Protein AF-A0A498R0A1-F1 (afdb_monomer_lite)

Secondary structure (DSSP, 8-state):
--PPPP--TTPBPP------SSS-----SS-S--SEEEEEEE-S---HHHHHHHHHHHHTHHHHHHTTEEEEEEEES-HHHHHHHHHTTS--SPEEEEHHHHHHHS-BTTBEEEEEE-TTSBEEEEEEESSHHHHHSTHHHHHHHHHHHTSPPPPPP-TTSEEEE-TT-SEEEEEEE-TT-HHHHHHHHHHHHHHHHHGGGEEEEEEE---TTT-TTHHHHHHHHHHHHTTT-HHHHHHHHHHTTT--SHHHHHHHHHHTT--HHHHHHHHHHTTTHHHHHHHHHHHHHTT--SS-EEEETTEE--S-SSHHHHHHHHHHHHTTT-

InterPro domains:
  IPR000866 Alkyl hydroperoxide reductase subunit C/ Thiol specific antioxidant [PF00578] (12-125)
  IPR012336 Thioredoxin-like fold [PF13462] (161-319)
  IPR013766 Thioredoxin domain [PS51352] (133-323)
  IPR036249 Thioredoxin-like superfamily [SSF52833] (7-178)
  IPR036249 Thioredoxin-like superfamily [SSF52833] (157-319)

Structure (mmCIF, N/CA/C/O backbone):
data_AF-A0A498R0A1-F1
#
_entry.id   AF-A0A498R0A1-F1
#
loop_
_atom_site.group_PDB
_atom_site.id
_atom_site.type_symbol
_atom_site.label_atom_id
_atom_site.label_alt_id
_atom_site.label_comp_id
_atom_site.label_asym_id
_atom_site.label_entity_id
_atom_site.label_seq_id
_atom_site.pdbx_PDB_ins_code
_atom_site.Cartn_x
_atom_site.Cartn_y
_atom_site.Cartn_z
_atom_site.occupancy
_atom_site.B_iso_or_equiv
_atom_site.auth_seq_id
_atom_site.auth_comp_id
_atom_site.auth_asym_id
_atom_site.auth_atom_id
_atom_site.pdbx_PDB_model_num
ATOM 1 N N . MET A 1 1 ? 0.917 18.605 -27.240 1.00 34.75 1 MET A N 1
ATOM 2 C CA . MET A 1 1 ? 2.117 17.935 -26.696 1.00 34.75 1 MET A CA 1
ATOM 3 C C . MET A 1 1 ? 1.705 16.538 -26.276 1.00 34.75 1 MET A C 1
ATOM 5 O O . MET A 1 1 ? 1.014 16.391 -25.278 1.00 34.75 1 MET A O 1
ATOM 9 N N . THR A 1 2 ? 2.021 15.535 -27.086 1.00 33.38 2 THR A N 1
ATOM 10 C CA . THR A 1 2 ? 1.789 14.121 -26.773 1.00 33.38 2 THR A CA 1
ATOM 11 C C . THR A 1 2 ? 2.749 13.722 -25.655 1.00 33.38 2 THR A C 1
ATOM 13 O O . THR A 1 2 ? 3.954 13.624 -25.872 1.00 33.38 2 THR A O 1
ATOM 16 N N . ARG A 1 3 ? 2.240 13.581 -24.425 1.00 39.50 3 ARG A N 1
ATOM 17 C CA . ARG A 1 3 ? 3.027 13.017 -23.320 1.00 39.50 3 ARG A CA 1
ATOM 18 C C . ARG A 1 3 ? 3.372 11.577 -23.708 1.00 39.50 3 ARG A C 1
ATOM 20 O O . ARG A 1 3 ? 2.467 10.797 -23.989 1.00 39.50 3 ARG A O 1
ATOM 27 N N . LYS A 1 4 ? 4.663 11.247 -23.791 1.00 48.22 4 LYS A N 1
ATOM 28 C CA . LYS A 1 4 ? 5.103 9.851 -23.928 1.00 48.22 4 LYS A CA 1
ATOM 29 C C . LYS A 1 4 ? 4.601 9.069 -22.702 1.00 48.22 4 LYS A C 1
ATOM 31 O O . LYS A 1 4 ? 4.595 9.651 -21.614 1.00 48.22 4 LYS A O 1
ATOM 36 N N . PRO A 1 5 ? 4.161 7.809 -22.849 1.00 49.78 5 PRO A N 1
ATOM 37 C CA . PRO A 1 5 ? 3.760 7.009 -21.700 1.00 49.78 5 PRO A CA 1
ATOM 38 C C . PRO A 1 5 ? 4.968 6.825 -20.777 1.00 49.78 5 PRO A C 1
ATOM 40 O O . PRO A 1 5 ? 6.010 6.335 -21.206 1.00 49.78 5 PRO A O 1
ATOM 43 N N . VAL A 1 6 ? 4.834 7.249 -19.521 1.00 57.94 6 VAL A N 1
ATOM 44 C CA . VAL A 1 6 ? 5.832 6.958 -18.490 1.00 57.94 6 VAL A CA 1
ATOM 45 C C . VAL A 1 6 ? 5.601 5.514 -18.059 1.00 57.94 6 VAL A C 1
ATOM 47 O O . VAL A 1 6 ? 4.501 5.145 -17.647 1.00 57.94 6 VAL A O 1
ATOM 50 N N . LEU A 1 7 ? 6.623 4.675 -18.209 1.00 67.31 7 LEU A N 1
ATOM 51 C CA . LEU A 1 7 ? 6.593 3.300 -17.729 1.00 67.31 7 LEU A CA 1
ATOM 52 C C . LEU A 1 7 ? 6.761 3.305 -16.203 1.00 67.31 7 LEU A C 1
ATOM 54 O O . LEU A 1 7 ? 7.877 3.266 -15.694 1.00 67.31 7 LEU A O 1
ATOM 58 N N . GLU A 1 8 ? 5.651 3.391 -15.475 1.00 69.88 8 GLU A N 1
ATOM 59 C CA . GLU A 1 8 ? 5.612 3.378 -14.007 1.00 69.88 8 GLU A CA 1
ATOM 60 C C . GLU A 1 8 ? 5.044 2.061 -13.460 1.00 69.88 8 GLU A C 1
ATOM 62 O O . GLU A 1 8 ? 4.329 1.351 -14.175 1.00 69.88 8 GLU A O 1
ATOM 67 N N . PRO A 1 9 ? 5.287 1.729 -12.175 1.00 73.88 9 PRO A N 1
ATOM 68 C CA . PRO A 1 9 ? 4.620 0.606 -11.534 1.00 73.88 9 PRO A CA 1
ATOM 69 C C . PRO A 1 9 ? 3.090 0.671 -11.683 1.00 73.88 9 PRO A C 1
ATOM 71 O O . PRO A 1 9 ? 2.453 1.671 -11.335 1.00 73.88 9 PRO A O 1
ATOM 74 N N . GLY A 1 10 ? 2.501 -0.410 -12.192 1.00 70.56 10 GLY A N 1
ATOM 75 C CA . GLY A 1 10 ? 1.075 -0.542 -12.483 1.00 70.56 10 GLY A CA 1
ATOM 76 C C . GLY A 1 10 ? 0.658 -0.283 -13.918 1.00 70.56 10 GLY A C 1
ATOM 77 O O . GLY A 1 10 ? -0.473 -0.589 -14.282 1.00 70.56 10 GLY A O 1
ATOM 78 N N . VAL A 1 11 ? 1.553 0.254 -14.740 1.00 73.50 11 VAL A N 1
ATOM 79 C CA . VAL A 1 11 ? 1.306 0.411 -16.170 1.00 73.50 11 VAL A CA 1
ATOM 80 C C . VAL A 1 11 ? 1.583 -0.928 -16.852 1.00 73.50 11 VAL A C 1
ATOM 82 O O . VAL A 1 11 ? 2.615 -1.559 -16.600 1.00 73.50 11 VAL A O 1
ATOM 85 N N . LYS A 1 12 ? 0.667 -1.383 -17.718 1.00 72.44 12 LYS A N 1
ATOM 86 C CA . LYS A 1 12 ? 0.958 -2.507 -18.616 1.00 72.44 12 LYS A CA 1
ATOM 87 C C . LYS A 1 12 ? 2.052 -2.077 -19.576 1.00 72.44 12 LYS A C 1
ATOM 89 O O . LYS A 1 12 ? 1.915 -1.056 -20.251 1.00 72.44 12 LYS A O 1
ATOM 94 N N . VAL A 1 13 ? 3.119 -2.861 -19.667 1.00 66.44 13 VAL A N 1
ATOM 95 C CA . VAL A 1 13 ? 4.102 -2.668 -20.723 1.00 66.44 13 VAL A CA 1
ATOM 96 C C . VAL A 1 13 ? 3.347 -2.768 -22.052 1.00 66.44 13 VAL A C 1
ATOM 98 O O . VAL A 1 13 ? 2.612 -3.741 -22.256 1.00 66.44 13 VAL A O 1
ATOM 101 N N . PRO A 1 14 ? 3.472 -1.774 -22.951 1.00 60.47 14 PRO A N 1
ATOM 102 C CA . PRO A 1 14 ? 2.831 -1.844 -24.256 1.00 60.47 14 PRO A CA 1
ATOM 103 C C . PRO A 1 14 ? 3.234 -3.137 -24.960 1.00 60.47 14 PRO A C 1
ATOM 105 O O . PRO A 1 14 ? 4.317 -3.660 -24.709 1.00 60.47 14 PRO A O 1
ATOM 108 N N . LYS A 1 15 ? 2.398 -3.657 -25.865 1.00 55.47 15 LYS A N 1
ATOM 109 C CA . LYS A 1 15 ? 2.773 -4.827 -26.667 1.00 55.47 15 LYS A CA 1
ATOM 110 C C . LYS A 1 15 ? 4.022 -4.486 -27.486 1.00 55.47 15 LYS A C 1
ATOM 112 O O . LYS A 1 15 ? 3.925 -3.832 -28.522 1.00 55.47 15 LYS A O 1
ATOM 117 N N . ILE A 1 16 ? 5.191 -4.904 -27.008 1.00 51.53 16 ILE A N 1
ATOM 118 C CA . ILE A 1 16 ? 6.449 -4.745 -27.730 1.00 51.53 16 ILE A CA 1
ATOM 119 C C . ILE A 1 16 ? 6.555 -5.953 -28.658 1.00 51.53 16 ILE A C 1
ATOM 121 O O . ILE A 1 16 ? 6.666 -7.085 -28.194 1.00 51.53 16 ILE A O 1
ATOM 125 N N . ILE A 1 17 ? 6.454 -5.723 -29.968 1.00 48.09 17 ILE A N 1
ATOM 126 C CA . ILE A 1 17 ? 6.770 -6.743 -30.973 1.00 48.09 17 ILE A CA 1
ATOM 127 C C . ILE A 1 17 ? 8.268 -6.646 -31.223 1.00 48.09 17 ILE A C 1
ATOM 129 O O . ILE A 1 17 ? 8.765 -5.611 -31.671 1.00 48.09 17 ILE A O 1
ATOM 133 N N . LEU A 1 18 ? 8.989 -7.705 -30.871 1.00 46.91 18 LEU A N 1
ATOM 134 C CA . LEU A 1 18 ? 10.443 -7.682 -30.887 1.00 46.91 18 LEU A CA 1
ATOM 135 C C . LEU A 1 18 ? 10.959 -8.114 -32.247 1.00 46.91 18 LEU A C 1
ATOM 137 O O . LEU A 1 18 ? 10.583 -9.168 -32.752 1.00 46.91 18 LEU A O 1
ATOM 141 N N . THR A 1 19 ? 11.858 -7.322 -32.822 1.00 43.12 19 THR A N 1
ATOM 142 C CA . THR A 1 19 ? 12.607 -7.723 -34.016 1.00 43.12 19 THR A CA 1
ATOM 143 C C . THR A 1 19 ? 14.075 -7.812 -33.627 1.00 43.12 19 THR A C 1
ATOM 145 O O . THR A 1 19 ? 14.749 -6.793 -33.491 1.00 43.12 19 THR A O 1
ATOM 148 N N . ALA A 1 20 ? 14.567 -9.025 -33.388 1.00 47.03 20 ALA A N 1
ATOM 149 C CA . ALA A 1 20 ? 15.967 -9.230 -33.035 1.00 47.03 20 ALA A CA 1
ATOM 150 C C . ALA A 1 20 ? 16.897 -8.958 -34.230 1.00 47.03 20 ALA A C 1
ATOM 152 O O . ALA A 1 20 ? 16.583 -9.302 -35.367 1.00 47.03 20 ALA A O 1
ATOM 153 N N . VAL A 1 21 ? 18.070 -8.370 -33.956 1.00 48.56 21 VAL A N 1
ATOM 154 C CA . VAL A 1 21 ? 19.081 -8.013 -34.979 1.00 48.56 21 VAL A CA 1
ATOM 155 C C . VAL A 1 21 ? 19.653 -9.250 -35.675 1.00 48.56 21 VAL A C 1
ATOM 157 O O . VAL A 1 21 ? 19.976 -9.184 -36.856 1.00 48.56 21 VAL A O 1
ATOM 160 N N . ASN A 1 22 ? 19.747 -10.379 -34.960 1.00 44.78 22 ASN A N 1
ATOM 161 C CA . ASN A 1 22 ? 20.499 -11.554 -35.415 1.00 44.78 22 ASN A CA 1
ATOM 162 C C . ASN A 1 22 ? 19.655 -12.822 -35.628 1.00 44.78 22 ASN A C 1
ATOM 164 O O . ASN A 1 22 ? 20.193 -13.784 -36.156 1.00 44.78 22 ASN A O 1
ATOM 168 N N . ASN A 1 23 ? 18.379 -12.843 -35.221 1.00 47.41 23 ASN A N 1
ATOM 169 C CA . ASN A 1 23 ? 17.413 -13.919 -35.493 1.00 47.41 23 ASN A CA 1
ATOM 170 C C . ASN A 1 23 ? 16.020 -13.452 -35.062 1.00 47.41 23 ASN A C 1
ATOM 172 O O . ASN A 1 23 ? 15.803 -13.208 -33.881 1.00 47.41 23 ASN A O 1
ATOM 176 N N . ALA A 1 24 ? 15.081 -13.315 -35.997 1.00 41.12 24 ALA A N 1
ATOM 177 C CA . ALA A 1 24 ? 13.727 -12.872 -35.684 1.00 41.12 24 ALA A CA 1
ATOM 178 C C . ALA A 1 24 ? 13.025 -13.881 -34.756 1.00 41.12 24 ALA A C 1
ATOM 180 O O . ALA A 1 24 ? 12.707 -14.996 -35.163 1.00 41.12 24 ALA A O 1
ATOM 181 N N . GLN A 1 25 ? 12.779 -13.481 -33.511 1.00 48.06 25 GLN A N 1
ATOM 182 C CA . GLN A 1 25 ? 11.884 -14.171 -32.589 1.00 48.06 25 GLN A CA 1
ATOM 183 C C . GLN A 1 25 ? 11.011 -13.128 -31.901 1.00 48.06 25 GLN A C 1
ATOM 185 O O . GLN A 1 25 ? 11.518 -12.165 -31.325 1.00 48.06 25 GLN A O 1
ATOM 190 N N . GLU A 1 26 ? 9.698 -13.329 -31.964 1.00 52.94 26 GLU A N 1
ATOM 191 C CA . GLU A 1 26 ? 8.761 -12.573 -31.143 1.00 52.94 26 GLU A CA 1
ATOM 192 C C . GLU A 1 26 ? 8.915 -13.029 -29.687 1.00 52.94 26 GLU A C 1
ATOM 194 O O . GLU A 1 26 ? 8.784 -14.217 -29.393 1.00 52.94 26 GLU A O 1
ATOM 199 N N . VAL A 1 27 ? 9.175 -12.099 -28.764 1.00 55.22 27 VAL A N 1
ATOM 200 C CA . VAL A 1 27 ? 9.109 -12.382 -27.322 1.00 55.22 27 VAL A CA 1
ATOM 201 C C . VAL A 1 27 ? 8.025 -11.506 -26.719 1.00 55.22 27 VAL A C 1
ATOM 203 O O . VAL A 1 27 ? 8.079 -10.279 -26.784 1.00 55.22 27 VAL A O 1
ATOM 206 N N . ALA A 1 28 ? 7.012 -12.139 -26.138 1.00 59.41 28 ALA A N 1
ATOM 207 C CA . ALA A 1 28 ? 5.976 -11.426 -25.412 1.00 59.41 28 ALA A CA 1
ATOM 208 C C . ALA A 1 28 ? 6.517 -10.945 -24.056 1.00 59.41 28 ALA A C 1
ATOM 210 O O . ALA A 1 28 ? 7.161 -11.701 -23.325 1.00 59.41 28 ALA A O 1
ATOM 211 N N . VAL A 1 29 ? 6.222 -9.689 -23.707 1.00 63.34 29 VAL A N 1
ATOM 212 C CA . VAL A 1 29 ? 6.594 -9.084 -22.415 1.00 63.34 29 VAL A CA 1
ATOM 213 C C . VAL A 1 29 ? 5.794 -9.674 -21.239 1.00 63.34 29 VAL A C 1
ATOM 215 O O . VAL A 1 29 ? 6.304 -9.732 -20.123 1.00 63.34 29 VAL A O 1
ATOM 218 N N . GLY A 1 30 ? 4.592 -10.199 -21.501 1.00 60.53 30 GLY A N 1
ATOM 219 C CA . GLY A 1 30 ? 3.828 -11.088 -20.605 1.00 60.53 30 GLY A CA 1
ATOM 220 C C . GLY A 1 30 ? 3.958 -12.563 -21.015 1.00 60.53 30 GLY A C 1
ATOM 221 O O . GLY A 1 30 ? 4.472 -12.851 -22.099 1.00 60.53 30 GLY A O 1
ATOM 222 N N . GLY A 1 31 ? 3.557 -13.498 -20.155 1.00 63.88 31 GLY A N 1
ATOM 223 C CA . GLY A 1 31 ? 3.686 -14.938 -20.414 1.00 63.88 31 GLY A CA 1
ATOM 224 C C . GLY A 1 31 ? 3.197 -15.800 -19.251 1.00 63.88 31 GLY A C 1
ATOM 225 O O . GLY A 1 31 ? 3.067 -15.306 -18.144 1.00 63.88 31 GLY A O 1
ATOM 226 N N . GLU A 1 32 ? 2.962 -17.093 -19.485 1.00 58.50 32 GLU A N 1
ATOM 227 C CA . GLU A 1 32 ? 2.401 -18.035 -18.487 1.00 58.50 32 GLU A CA 1
ATOM 228 C C . GLU A 1 32 ? 3.386 -18.450 -17.373 1.00 58.50 32 GLU A C 1
ATOM 230 O O . GLU A 1 32 ? 3.070 -19.282 -16.525 1.00 58.50 32 GLU A O 1
ATOM 235 N N . SER A 1 33 ? 4.609 -17.918 -17.391 1.00 65.44 33 SER A N 1
ATOM 236 C CA . SER A 1 33 ? 5.669 -18.292 -16.456 1.00 65.44 33 SER A CA 1
ATOM 237 C C . SER A 1 33 ? 5.567 -17.514 -15.143 1.00 65.44 33 SER A C 1
ATOM 239 O O . SER A 1 33 ? 5.490 -16.289 -15.155 1.00 65.44 33 SER A O 1
ATOM 241 N N . GLU A 1 34 ? 5.704 -18.208 -14.008 1.00 69.75 34 GLU A N 1
ATOM 242 C CA . GLU A 1 34 ? 5.861 -17.585 -12.680 1.00 69.75 34 GLU A CA 1
ATOM 243 C C . GLU A 1 34 ? 7.252 -16.946 -12.458 1.00 69.75 34 GLU A C 1
ATOM 245 O O . GLU A 1 34 ? 7.574 -16.498 -11.352 1.00 69.75 34 GLU A O 1
ATOM 250 N N . ASN A 1 35 ? 8.124 -16.940 -13.471 1.00 80.81 35 ASN A N 1
ATOM 251 C CA . ASN A 1 35 ? 9.445 -16.329 -13.362 1.00 80.81 35 ASN A CA 1
ATOM 252 C C . ASN A 1 35 ? 9.349 -14.808 -13.193 1.00 80.81 35 ASN A C 1
ATOM 254 O O . ASN A 1 35 ? 8.474 -14.141 -13.739 1.00 80.81 35 ASN A O 1
ATOM 258 N N . ILE A 1 36 ? 10.326 -14.239 -12.486 1.00 80.69 36 ILE A N 1
ATOM 259 C CA . ILE A 1 36 ? 10.498 -12.790 -12.416 1.00 80.69 36 ILE A CA 1
ATOM 260 C C . ILE A 1 36 ? 11.074 -12.332 -13.752 1.00 80.69 36 ILE A C 1
ATOM 262 O O . ILE A 1 36 ? 12.221 -12.654 -14.074 1.00 80.69 36 ILE A O 1
ATOM 266 N N . ARG A 1 37 ? 10.288 -11.580 -14.523 1.00 82.31 37 ARG A N 1
ATOM 267 C CA . ARG A 1 37 ? 10.677 -11.135 -15.861 1.00 82.31 37 ARG A CA 1
ATOM 268 C C . ARG A 1 37 ? 11.307 -9.753 -15.784 1.00 82.31 37 ARG A C 1
ATOM 270 O O . ARG A 1 37 ? 10.782 -8.854 -15.129 1.00 82.31 37 ARG A O 1
ATOM 277 N N . VAL A 1 38 ? 12.463 -9.584 -16.415 1.00 80.50 38 VAL A N 1
ATOM 278 C CA . VAL A 1 38 ? 13.261 -8.360 -16.307 1.00 80.50 38 VAL A CA 1
ATOM 279 C C . VAL A 1 38 ? 13.598 -7.807 -17.684 1.00 80.50 38 VAL A C 1
ATOM 281 O O . VAL A 1 38 ? 14.266 -8.467 -18.481 1.00 80.50 38 VAL A O 1
ATOM 284 N N . LEU A 1 39 ? 13.146 -6.580 -17.946 1.00 78.62 39 LEU A N 1
ATOM 285 C CA . LEU A 1 39 ? 13.488 -5.805 -19.135 1.00 78.62 39 LEU A CA 1
ATOM 286 C C . LEU A 1 39 ? 14.567 -4.788 -18.764 1.00 78.62 39 LEU A C 1
ATOM 288 O O . LEU A 1 39 ? 14.353 -3.935 -17.903 1.00 78.62 39 LEU A O 1
ATOM 292 N N . VAL A 1 40 ? 15.722 -4.865 -19.414 1.00 77.06 40 VAL A N 1
ATOM 293 C CA . VAL A 1 40 ? 16.822 -3.923 -19.187 1.00 77.06 40 VAL A CA 1
ATOM 294 C C . VAL A 1 40 ? 16.811 -2.885 -20.310 1.00 77.06 40 VAL A C 1
ATOM 296 O O . VAL A 1 40 ? 16.826 -3.222 -21.490 1.00 77.06 40 VAL A O 1
ATOM 299 N N . CYS A 1 41 ? 16.763 -1.605 -19.961 1.00 74.19 41 CYS A N 1
ATOM 300 C CA . CYS A 1 41 ? 16.673 -0.502 -20.912 1.00 74.19 41 CYS A CA 1
ATOM 301 C C . CYS A 1 41 ? 17.873 0.427 -20.743 1.00 74.19 41 CYS A C 1
ATOM 303 O O . CYS A 1 41 ? 18.098 0.977 -19.660 1.00 74.19 41 CYS A O 1
ATOM 305 N N . VAL A 1 42 ? 18.636 0.615 -21.819 1.00 71.12 42 VAL A N 1
ATOM 306 C CA . VAL A 1 42 ? 19.897 1.361 -21.799 1.00 71.12 42 VAL A CA 1
ATOM 307 C C . VAL A 1 42 ? 19.854 2.549 -22.767 1.00 71.12 42 VAL A C 1
ATOM 309 O O . VAL A 1 42 ? 19.352 2.463 -23.888 1.00 71.12 42 VAL A O 1
ATOM 312 N N . GLN A 1 43 ? 20.358 3.690 -22.299 1.00 66.88 43 GLN A N 1
ATOM 313 C CA . GLN A 1 43 ? 20.421 4.966 -23.025 1.00 66.88 43 GLN A CA 1
ATOM 314 C C . GLN A 1 43 ? 21.427 4.936 -24.206 1.00 66.88 43 GLN A C 1
ATOM 316 O O . GLN A 1 43 ? 22.255 4.028 -24.279 1.00 66.88 43 GLN A O 1
ATOM 321 N N . PRO A 1 44 ? 21.371 5.904 -25.150 1.00 58.03 44 PRO A N 1
ATOM 322 C CA . PRO A 1 44 ? 21.982 5.782 -26.479 1.00 58.03 44 PRO A CA 1
ATOM 323 C C . PRO A 1 44 ? 23.510 5.887 -26.543 1.00 58.03 44 PRO A C 1
ATOM 325 O O . PRO A 1 44 ? 24.047 5.669 -27.612 1.00 58.03 44 PRO A O 1
ATOM 328 N N . ASN A 1 45 ? 24.224 6.211 -25.463 1.00 65.69 45 ASN A N 1
ATOM 329 C CA . ASN A 1 45 ? 25.684 6.376 -25.519 1.00 65.69 45 ASN A CA 1
ATOM 330 C C . ASN A 1 45 ? 26.390 5.066 -25.147 1.00 65.69 45 ASN A C 1
ATOM 332 O O . ASN A 1 45 ? 26.933 4.941 -24.044 1.00 65.69 45 ASN A O 1
ATOM 336 N N . LEU A 1 46 ? 26.338 4.071 -26.035 1.00 71.12 46 LEU A N 1
ATOM 337 C CA . LEU A 1 46 ? 26.945 2.766 -25.784 1.00 71.12 46 LEU A CA 1
ATOM 338 C C . LEU A 1 46 ? 28.442 2.809 -26.101 1.00 71.12 46 LEU A C 1
ATOM 340 O O . LEU A 1 46 ? 28.856 2.891 -27.253 1.00 71.12 46 LEU A O 1
ATOM 344 N N . THR A 1 47 ? 29.270 2.732 -25.062 1.00 76.19 47 THR A N 1
ATOM 345 C CA . THR A 1 47 ? 30.726 2.594 -25.199 1.00 76.19 47 THR A CA 1
ATOM 346 C C . THR A 1 47 ? 31.136 1.121 -25.217 1.00 76.19 47 THR A C 1
ATOM 348 O O . THR A 1 47 ? 30.371 0.246 -24.807 1.00 76.19 47 THR A O 1
ATOM 351 N N . ASP A 1 48 ? 32.374 0.837 -25.630 1.00 77.44 48 ASP A N 1
ATOM 352 C CA . ASP A 1 48 ? 32.951 -0.511 -25.539 1.00 77.44 48 ASP A CA 1
ATOM 353 C C . ASP A 1 48 ? 32.929 -1.066 -24.104 1.00 77.44 48 ASP A C 1
ATOM 355 O O . ASP A 1 48 ? 32.608 -2.233 -23.909 1.00 77.44 48 ASP A O 1
ATOM 359 N N . GLU A 1 49 ? 33.179 -0.219 -23.100 1.00 80.06 49 GLU A N 1
ATOM 360 C CA . GLU A 1 49 ? 33.076 -0.588 -21.680 1.00 80.06 49 GLU A CA 1
ATOM 361 C C . GLU A 1 49 ? 31.649 -1.019 -21.308 1.00 80.06 49 GLU A C 1
ATOM 363 O O . GLU A 1 49 ? 31.448 -1.993 -20.585 1.00 80.06 49 GLU A O 1
ATOM 368 N N . VAL A 1 50 ? 30.634 -0.316 -21.824 1.00 78.69 50 VAL A N 1
ATOM 369 C CA . VAL A 1 50 ? 29.232 -0.686 -21.598 1.00 78.69 50 VAL A CA 1
ATOM 370 C C . VAL A 1 50 ? 28.890 -2.001 -22.309 1.00 78.69 50 VAL A C 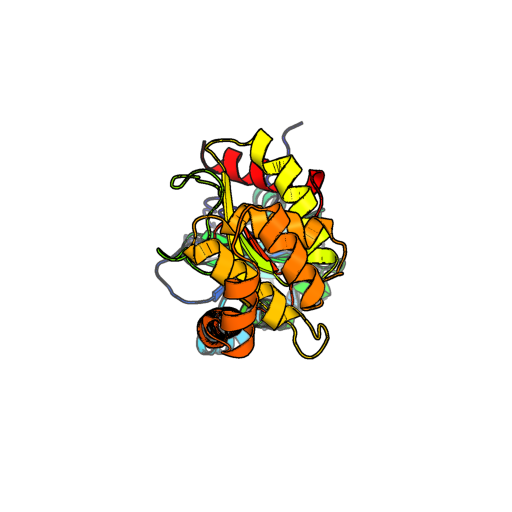1
ATOM 372 O O . VAL A 1 50 ? 28.147 -2.821 -21.767 1.00 78.69 50 VAL A O 1
ATOM 375 N N . ALA A 1 51 ? 29.461 -2.228 -23.495 1.00 76.81 51 ALA A N 1
ATOM 376 C CA . ALA A 1 51 ? 29.272 -3.450 -24.271 1.00 76.81 51 ALA A CA 1
ATOM 377 C C . ALA A 1 51 ? 29.839 -4.701 -23.575 1.00 76.81 51 ALA A C 1
ATOM 379 O O . ALA A 1 51 ? 29.271 -5.786 -23.708 1.00 76.81 51 ALA A O 1
ATOM 380 N N . ASP A 1 52 ? 30.899 -4.570 -22.779 1.00 81.50 52 ASP A N 1
ATOM 381 C CA . ASP A 1 52 ? 31.447 -5.701 -22.021 1.00 81.50 52 ASP A CA 1
ATOM 382 C C . ASP A 1 52 ? 30.446 -6.229 -20.975 1.00 81.50 52 ASP A C 1
ATOM 384 O O . ASP A 1 52 ? 30.318 -7.445 -20.788 1.00 81.50 52 ASP A O 1
ATOM 388 N N . TYR A 1 53 ? 29.641 -5.354 -20.361 1.00 81.25 53 TYR A N 1
ATOM 389 C CA . TYR A 1 53 ? 28.580 -5.792 -19.446 1.00 81.25 53 TYR A CA 1
ATOM 390 C C . TYR A 1 53 ? 27.484 -6.606 -20.145 1.00 81.25 53 TYR A C 1
ATOM 392 O O . TYR A 1 53 ? 26.905 -7.520 -19.557 1.00 81.25 53 TYR A O 1
ATOM 400 N N . PHE A 1 54 ? 27.208 -6.309 -21.414 1.00 77.75 54 PHE A N 1
ATOM 401 C CA . PHE A 1 54 ? 26.253 -7.057 -22.227 1.00 77.75 54 PHE A CA 1
ATOM 402 C C . PHE A 1 54 ? 26.720 -8.482 -22.530 1.00 77.75 54 PHE A C 1
ATOM 404 O O . PHE A 1 54 ? 25.909 -9.411 -22.539 1.00 77.75 54 PHE A O 1
ATOM 411 N N . THR A 1 55 ? 28.026 -8.684 -22.695 1.00 78.44 55 THR A N 1
ATOM 412 C CA . THR A 1 55 ? 28.594 -10.035 -22.738 1.00 78.44 55 THR A CA 1
ATOM 413 C C . THR A 1 55 ? 28.417 -10.758 -21.395 1.00 78.44 55 THR A C 1
ATOM 415 O O . THR A 1 55 ? 28.037 -11.930 -21.385 1.00 78.44 55 THR A O 1
ATOM 418 N N . ASP A 1 56 ? 28.620 -10.075 -20.263 1.00 80.44 56 ASP A N 1
ATOM 419 C CA . ASP A 1 56 ? 28.432 -10.674 -18.931 1.00 80.44 56 ASP A CA 1
ATOM 420 C C . ASP A 1 56 ? 26.962 -11.059 -18.657 1.00 80.44 56 ASP A C 1
ATOM 422 O O . ASP A 1 56 ? 26.701 -12.133 -18.117 1.00 80.44 56 ASP A O 1
ATOM 426 N N . TYR A 1 57 ? 25.982 -10.271 -19.120 1.00 78.62 57 TYR A N 1
ATOM 427 C CA . TYR A 1 57 ? 24.562 -10.657 -19.070 1.00 78.62 57 TYR A CA 1
ATOM 428 C C . TYR A 1 57 ? 24.297 -12.011 -19.736 1.00 78.62 57 TYR A C 1
ATOM 430 O O . TYR A 1 57 ? 23.643 -12.868 -19.141 1.00 78.62 57 TYR A O 1
ATOM 438 N N . GLN A 1 58 ? 24.830 -12.223 -20.945 1.00 77.50 58 GLN A N 1
ATOM 439 C CA . GLN A 1 58 ? 24.655 -13.481 -21.674 1.00 77.50 58 GLN A CA 1
ATOM 440 C C . GLN A 1 58 ? 25.267 -14.662 -20.910 1.00 77.50 58 GLN A C 1
ATOM 442 O O . GLN A 1 58 ? 24.653 -15.723 -20.814 1.00 77.50 58 GLN A O 1
ATOM 447 N N . ASN A 1 59 ? 26.458 -14.470 -20.339 1.00 83.50 59 ASN A N 1
ATOM 448 C CA . ASN A 1 59 ? 27.169 -15.513 -19.598 1.00 83.50 59 ASN A CA 1
ATOM 449 C C . ASN A 1 59 ? 26.454 -15.919 -18.296 1.00 83.50 59 ASN A C 1
ATOM 451 O O . ASN A 1 59 ? 26.730 -16.986 -17.756 1.00 83.50 59 ASN A O 1
ATOM 455 N N . ARG A 1 60 ? 25.535 -15.088 -17.791 1.00 86.12 60 ARG A N 1
ATOM 456 C CA . ARG A 1 60 ? 24.786 -15.321 -16.545 1.00 86.12 60 ARG A CA 1
ATOM 457 C C . ARG A 1 60 ? 23.375 -15.860 -16.751 1.00 86.12 60 ARG A C 1
ATOM 459 O O . ARG A 1 60 ? 22.683 -16.089 -15.764 1.00 86.12 60 ARG A O 1
ATOM 466 N N . MET A 1 61 ? 22.935 -16.088 -17.990 1.00 82.12 61 MET A N 1
ATOM 467 C CA . MET A 1 61 ? 21.560 -16.527 -18.268 1.00 82.12 61 MET A CA 1
ATOM 468 C C . MET A 1 61 ? 21.187 -17.831 -17.549 1.00 82.12 61 MET A C 1
ATOM 470 O O . MET A 1 61 ? 20.067 -17.948 -17.057 1.00 82.12 61 MET A O 1
ATOM 474 N N . GLU A 1 62 ? 22.121 -18.776 -17.416 1.00 84.69 62 GLU A N 1
ATOM 475 C CA . GLU A 1 62 ? 21.896 -20.013 -16.654 1.00 84.69 62 GLU A CA 1
ATOM 476 C C . GLU A 1 62 ? 21.763 -19.759 -15.140 1.00 84.69 62 GLU A C 1
ATOM 478 O O . GLU A 1 62 ? 20.870 -20.320 -14.505 1.00 84.69 62 GLU A O 1
ATOM 483 N N . ASP A 1 63 ? 22.580 -18.868 -14.560 1.00 87.38 63 ASP A N 1
ATOM 484 C CA . ASP A 1 63 ? 22.472 -18.471 -13.142 1.00 87.38 63 ASP A CA 1
ATOM 485 C C . ASP A 1 63 ? 21.152 -17.732 -12.866 1.00 87.38 63 ASP A C 1
ATOM 487 O O . ASP A 1 63 ? 20.483 -17.975 -11.859 1.00 87.38 63 ASP A O 1
ATOM 491 N N . TYR A 1 64 ? 20.724 -16.865 -13.785 1.00 88.94 64 TYR A N 1
ATOM 492 C CA . TYR A 1 64 ? 19.426 -16.198 -13.698 1.00 88.94 64 TYR A CA 1
ATOM 493 C C . TYR A 1 64 ? 18.267 -17.185 -13.795 1.00 88.94 64 TYR A C 1
ATOM 495 O O . TYR A 1 64 ? 17.382 -17.152 -12.936 1.00 88.94 64 TYR A O 1
ATOM 503 N N . ALA A 1 65 ? 18.306 -18.115 -14.749 1.00 85.44 65 ALA A N 1
ATOM 504 C CA . ALA A 1 65 ? 17.293 -19.156 -14.875 1.00 85.44 65 ALA A CA 1
ATOM 505 C C . ALA A 1 65 ? 17.202 -20.014 -13.600 1.00 85.44 65 ALA A C 1
ATOM 507 O O . ALA A 1 65 ? 16.104 -20.251 -13.094 1.00 85.44 65 ALA A O 1
ATOM 508 N N . ALA A 1 66 ? 18.342 -20.391 -13.005 1.00 87.00 66 ALA A N 1
ATOM 509 C CA . ALA A 1 66 ? 18.387 -21.116 -11.733 1.00 87.00 66 ALA A CA 1
ATOM 510 C C . ALA A 1 66 ? 17.750 -20.335 -10.564 1.00 87.00 66 ALA A C 1
ATOM 512 O O . ALA A 1 66 ? 17.251 -20.932 -9.609 1.00 87.00 66 ALA A O 1
ATOM 513 N N . LYS A 1 67 ? 17.719 -18.999 -10.643 1.00 87.75 67 LYS A N 1
ATOM 514 C CA . LYS A 1 67 ? 17.065 -18.099 -9.675 1.00 87.75 67 LYS A CA 1
ATOM 515 C C . LYS A 1 67 ? 15.628 -17.725 -10.056 1.00 87.75 67 LYS A C 1
ATOM 517 O O . LYS A 1 67 ? 15.058 -16.845 -9.410 1.00 87.75 67 LYS A O 1
ATOM 522 N N . LYS A 1 68 ? 15.038 -18.370 -11.072 1.00 89.31 68 LYS A N 1
ATOM 523 C CA . LYS A 1 68 ? 13.723 -18.021 -11.646 1.00 89.31 68 LYS A CA 1
ATOM 524 C C . LYS A 1 68 ? 13.649 -16.575 -12.156 1.00 89.31 68 LYS A C 1
ATOM 526 O O . LYS A 1 68 ? 12.609 -15.925 -12.058 1.00 89.31 68 LYS A O 1
ATOM 531 N N . ILE A 1 69 ? 14.763 -16.057 -12.665 1.00 88.19 69 ILE A N 1
ATOM 532 C CA . ILE A 1 69 ? 14.847 -14.747 -13.309 1.00 88.19 69 ILE A CA 1
ATOM 533 C C . ILE A 1 69 ? 14.911 -14.979 -14.814 1.00 88.19 69 ILE A C 1
ATOM 535 O O . ILE A 1 69 ? 15.807 -15.661 -15.310 1.00 88.19 69 ILE A O 1
ATOM 539 N N . GLU A 1 70 ? 13.976 -14.384 -15.541 1.00 85.56 70 GLU A N 1
ATOM 540 C CA . GLU A 1 70 ? 13.957 -14.387 -16.998 1.00 85.56 70 GLU A CA 1
ATOM 541 C C . GLU A 1 70 ? 14.319 -12.988 -17.495 1.00 85.56 70 GLU A C 1
ATOM 543 O O . GLU A 1 70 ? 13.561 -12.033 -17.322 1.00 85.56 70 GLU A O 1
ATOM 548 N N . ILE A 1 71 ? 15.484 -12.851 -18.125 1.00 79.69 71 ILE A N 1
ATOM 549 C CA . ILE A 1 71 ? 15.811 -11.623 -18.850 1.00 79.69 71 ILE A CA 1
ATOM 550 C C . ILE A 1 71 ? 15.027 -11.650 -20.159 1.00 79.69 71 ILE A C 1
ATOM 552 O O . ILE A 1 71 ? 15.406 -12.347 -21.097 1.00 79.69 71 ILE A O 1
ATOM 556 N N . ILE A 1 72 ? 13.933 -10.891 -20.219 1.00 73.81 72 ILE A N 1
ATOM 557 C CA . ILE A 1 72 ? 13.092 -10.788 -21.425 1.00 73.81 72 ILE A CA 1
ATOM 558 C C . ILE A 1 72 ? 13.762 -9.958 -22.521 1.00 73.81 72 ILE A C 1
ATOM 560 O O . ILE A 1 72 ? 13.412 -10.066 -23.693 1.00 73.81 72 ILE A O 1
ATOM 564 N N . GLY A 1 73 ? 14.779 -9.189 -22.134 1.00 72.00 73 GLY A N 1
ATOM 565 C CA . GLY A 1 73 ? 15.852 -8.740 -23.004 1.00 72.00 73 GLY A CA 1
ATOM 566 C C . GLY A 1 73 ? 16.177 -7.262 -22.832 1.00 72.00 73 GLY A C 1
ATOM 567 O O . GLY A 1 73 ? 15.933 -6.670 -21.778 1.00 72.00 73 GLY A O 1
ATOM 568 N N . LEU A 1 74 ? 16.804 -6.697 -23.861 1.00 71.75 74 LEU A N 1
ATOM 569 C CA . LEU A 1 74 ? 17.478 -5.409 -23.804 1.00 71.75 74 LEU A CA 1
ATOM 570 C C . LEU A 1 74 ? 16.945 -4.440 -24.856 1.00 71.75 74 LEU A C 1
ATOM 572 O O . LEU A 1 74 ? 16.924 -4.757 -26.048 1.00 71.75 74 LEU A O 1
ATOM 576 N N . THR A 1 75 ? 16.522 -3.258 -24.409 1.00 68.06 75 THR A N 1
ATOM 577 C CA . THR A 1 75 ? 16.157 -2.148 -25.297 1.00 68.06 75 THR A CA 1
ATOM 578 C C . THR A 1 75 ? 17.245 -1.085 -25.271 1.00 68.06 75 THR A C 1
ATOM 580 O O . THR A 1 75 ? 17.819 -0.791 -24.219 1.00 68.06 75 THR A O 1
ATOM 583 N N . ALA A 1 76 ? 17.546 -0.521 -26.438 1.00 68.88 76 ALA A N 1
ATOM 584 C CA . ALA A 1 76 ? 18.597 0.476 -26.577 1.00 68.88 76 ALA A CA 1
ATOM 585 C C . ALA A 1 76 ? 18.198 1.564 -27.574 1.00 68.88 76 ALA A C 1
ATOM 587 O O . ALA A 1 76 ? 17.815 1.280 -28.707 1.00 68.88 76 ALA A O 1
ATOM 588 N N . ALA A 1 77 ? 18.310 2.828 -27.172 1.00 64.56 77 ALA A N 1
ATOM 589 C CA . ALA A 1 77 ? 17.912 3.942 -28.032 1.00 64.56 77 ALA A CA 1
ATOM 590 C C . ALA A 1 77 ? 18.806 4.088 -29.289 1.00 64.56 77 ALA A C 1
ATOM 592 O O . ALA A 1 77 ? 18.303 4.449 -30.351 1.00 64.56 77 ALA A O 1
ATOM 593 N N . ALA A 1 78 ? 20.101 3.753 -29.212 1.00 67.81 78 ALA A N 1
ATOM 594 C CA . ALA A 1 78 ? 21.047 3.861 -30.332 1.00 67.81 78 ALA A CA 1
ATOM 595 C C . ALA A 1 78 ? 21.137 2.573 -31.169 1.00 67.81 78 ALA A C 1
ATOM 597 O O . ALA A 1 78 ? 22.063 1.777 -31.026 1.00 67.81 78 ALA A O 1
ATOM 598 N N . ALA A 1 79 ? 20.177 2.377 -32.076 1.00 66.25 79 ALA A N 1
ATOM 599 C CA . ALA A 1 79 ? 20.085 1.183 -32.925 1.00 66.25 79 ALA A CA 1
ATOM 600 C C . ALA A 1 79 ? 21.377 0.853 -33.698 1.00 66.25 79 ALA A C 1
ATOM 602 O O . ALA A 1 79 ? 21.798 -0.304 -33.734 1.00 66.25 79 ALA A O 1
ATOM 603 N N . ASP A 1 80 ? 22.013 1.865 -34.291 1.00 71.44 80 ASP A N 1
ATOM 604 C CA . ASP A 1 80 ? 23.184 1.675 -35.151 1.00 71.44 80 ASP A CA 1
ATOM 605 C C . ASP A 1 80 ? 24.439 1.272 -34.366 1.00 71.44 80 ASP A C 1
ATOM 607 O O . ASP A 1 80 ? 25.234 0.459 -34.837 1.00 71.44 80 ASP A O 1
ATOM 611 N N . GLU A 1 81 ? 24.624 1.813 -33.160 1.00 73.50 81 GLU A N 1
ATOM 612 C CA . GLU A 1 81 ? 25.745 1.451 -32.285 1.00 73.50 81 GLU A CA 1
ATOM 613 C C . GLU A 1 81 ? 25.597 0.022 -31.770 1.00 73.50 81 GLU A C 1
ATOM 615 O O . GLU A 1 81 ? 26.551 -0.755 -31.819 1.00 73.50 81 GLU A O 1
ATOM 620 N N . VAL A 1 82 ? 24.382 -0.361 -31.366 1.00 71.19 82 VAL A N 1
ATOM 621 C CA . VAL A 1 82 ? 24.094 -1.736 -30.942 1.00 71.19 82 VAL A CA 1
ATOM 622 C C . VAL A 1 82 ? 24.366 -2.717 -32.073 1.00 71.19 82 VAL A C 1
ATOM 624 O O . VAL A 1 82 ? 24.991 -3.751 -31.845 1.00 71.19 82 VAL A O 1
ATOM 627 N N . LYS A 1 83 ? 23.943 -2.388 -33.301 1.00 73.19 83 LYS A N 1
ATOM 628 C CA . LYS A 1 83 ? 24.188 -3.231 -34.473 1.00 73.19 83 LYS A CA 1
ATOM 629 C C . LYS A 1 83 ? 25.686 -3.438 -34.713 1.00 73.19 83 LYS A C 1
ATOM 631 O O . LYS A 1 83 ? 26.111 -4.580 -34.857 1.00 73.19 83 LYS A O 1
ATOM 636 N N . LYS A 1 84 ? 26.493 -2.371 -34.667 1.00 78.00 84 LYS A N 1
ATOM 637 C CA . LYS A 1 84 ? 27.960 -2.462 -34.803 1.00 78.00 84 LYS A CA 1
ATOM 638 C C . LYS A 1 84 ? 28.589 -3.349 -33.726 1.00 78.00 84 LYS A C 1
ATOM 640 O O . LYS A 1 84 ? 29.443 -4.178 -34.026 1.00 78.00 84 LYS A O 1
ATOM 645 N N . LEU A 1 85 ? 28.167 -3.194 -32.471 1.00 78.12 85 LEU A N 1
ATOM 646 C CA . LEU A 1 85 ? 28.676 -3.989 -31.349 1.00 78.12 85 LEU A CA 1
ATOM 647 C C . LEU A 1 85 ? 28.250 -5.464 -31.439 1.00 78.12 85 LEU A C 1
ATOM 649 O O . LEU A 1 85 ? 29.028 -6.353 -31.088 1.00 78.12 85 LEU A O 1
ATOM 653 N N . ALA A 1 86 ? 27.042 -5.733 -31.937 1.00 74.44 86 ALA A N 1
ATOM 654 C CA . ALA A 1 86 ? 26.550 -7.082 -32.198 1.00 74.44 86 ALA A CA 1
ATOM 655 C C . ALA A 1 86 ? 27.320 -7.761 -33.343 1.00 74.44 86 ALA A C 1
ATOM 657 O O . ALA A 1 86 ? 27.748 -8.902 -33.188 1.00 74.44 86 ALA A O 1
ATOM 658 N N . GLU A 1 87 ? 27.567 -7.055 -34.452 1.00 76.88 87 GLU A N 1
ATOM 659 C CA . GLU A 1 87 ? 28.409 -7.531 -35.564 1.00 76.88 87 GLU A CA 1
ATOM 660 C C . GLU A 1 87 ? 29.851 -7.811 -35.107 1.00 76.88 87 GLU A C 1
ATOM 662 O O . GLU A 1 87 ? 30.473 -8.774 -35.552 1.00 76.88 87 GLU A O 1
ATOM 667 N N . ALA A 1 88 ? 30.361 -7.027 -34.152 1.00 79.19 88 ALA A N 1
ATOM 668 C CA . ALA A 1 88 ? 31.653 -7.252 -33.506 1.00 79.19 88 ALA A CA 1
ATOM 669 C C . ALA A 1 88 ? 31.644 -8.382 -32.450 1.00 79.19 88 ALA A C 1
ATOM 671 O O . ALA A 1 88 ? 32.666 -8.636 -31.813 1.00 79.19 88 ALA A O 1
ATOM 672 N N . GLY A 1 89 ? 30.507 -9.053 -32.225 1.00 74.88 89 GLY A N 1
ATOM 673 C CA . GLY A 1 89 ? 30.371 -10.162 -31.274 1.00 74.88 89 GLY A CA 1
ATOM 674 C C . GLY A 1 89 ? 30.391 -9.760 -29.794 1.00 74.88 89 GLY A C 1
ATOM 675 O O . GLY A 1 89 ? 30.463 -10.640 -28.932 1.00 74.88 89 GLY A O 1
ATOM 676 N N . LYS A 1 90 ? 30.319 -8.458 -29.487 1.00 76.12 90 LYS A N 1
ATOM 677 C CA . LYS A 1 90 ? 30.303 -7.921 -28.114 1.00 76.12 90 LYS A CA 1
ATOM 678 C C . LYS A 1 90 ? 28.920 -7.979 -27.461 1.00 76.12 90 LYS A C 1
ATOM 680 O O . LYS A 1 90 ? 28.802 -7.884 -26.244 1.00 76.12 90 LYS A O 1
ATOM 685 N N . ILE A 1 91 ? 27.872 -8.162 -28.262 1.00 72.25 91 ILE A N 1
ATOM 686 C CA . ILE A 1 91 ? 26.495 -8.354 -27.803 1.00 72.25 91 ILE A CA 1
ATOM 687 C C . ILE A 1 91 ? 25.995 -9.689 -28.352 1.00 72.25 91 ILE A C 1
ATOM 689 O O . ILE A 1 91 ? 25.986 -9.898 -29.563 1.00 72.25 91 ILE A O 1
ATOM 693 N N . LYS A 1 92 ? 25.609 -10.603 -27.453 1.00 66.75 92 LYS A N 1
ATOM 694 C CA . LYS A 1 92 ? 25.271 -12.000 -27.789 1.00 66.75 92 LYS A CA 1
ATOM 695 C C . LYS A 1 92 ? 23.832 -12.416 -27.441 1.00 66.75 92 LYS A C 1
ATOM 697 O O . LYS A 1 92 ? 23.437 -13.519 -27.806 1.00 66.75 92 LYS A O 1
ATOM 702 N N . PHE A 1 93 ? 23.058 -11.559 -26.772 1.00 60.00 93 PHE A N 1
ATOM 703 C CA . PHE A 1 93 ? 21.637 -11.789 -26.459 1.00 60.00 93 PHE A CA 1
ATOM 704 C C . PHE A 1 93 ? 20.716 -11.211 -27.546 1.00 60.00 93 PHE A C 1
ATOM 706 O O . PHE A 1 93 ? 21.124 -10.315 -28.293 1.00 60.00 93 PHE A O 1
ATOM 713 N N . PRO A 1 94 ? 19.448 -11.657 -27.620 1.00 56.91 94 PRO A N 1
ATOM 714 C CA . PRO A 1 94 ? 18.447 -11.024 -28.471 1.00 56.91 94 PRO A CA 1
ATOM 715 C C . PRO A 1 94 ? 18.182 -9.572 -28.038 1.00 56.91 94 PRO A C 1
ATOM 717 O O . PRO A 1 94 ? 17.730 -9.300 -26.925 1.00 56.91 94 PRO A O 1
ATOM 720 N N . MET A 1 95 ? 18.461 -8.622 -28.934 1.00 60.00 95 MET A N 1
ATOM 721 C CA . MET A 1 95 ? 18.032 -7.232 -28.770 1.00 60.00 95 MET A CA 1
ATOM 722 C C . MET A 1 95 ? 16.527 -7.139 -29.032 1.00 60.00 95 MET A C 1
ATOM 724 O O . MET A 1 95 ? 16.035 -7.627 -30.046 1.00 60.00 95 MET A O 1
ATOM 728 N N . VAL A 1 96 ? 15.811 -6.508 -28.108 1.00 57.41 96 VAL A N 1
ATOM 729 C CA . VAL A 1 96 ? 14.344 -6.531 -28.020 1.00 57.41 96 VAL A CA 1
ATOM 730 C C . VAL A 1 96 ? 13.730 -5.409 -28.850 1.00 57.41 96 VAL A C 1
ATOM 732 O O . VAL A 1 96 ? 12.766 -5.607 -29.582 1.00 57.41 96 VAL A O 1
ATOM 735 N N . SER A 1 97 ? 14.308 -4.214 -28.769 1.00 55.88 97 SER A N 1
ATOM 736 C CA . SER A 1 97 ? 13.852 -3.031 -29.496 1.00 55.88 97 SER A CA 1
ATOM 737 C C . SER A 1 97 ? 15.006 -2.043 -29.641 1.00 55.88 97 SER A C 1
ATOM 739 O O . SER A 1 97 ? 15.879 -1.983 -28.767 1.00 55.88 97 SER A O 1
ATOM 741 N N . SER A 1 98 ? 14.997 -1.243 -30.709 1.00 59.34 98 SER A N 1
ATOM 742 C CA . SER A 1 98 ? 15.934 -0.135 -30.882 1.00 59.34 98 SER A CA 1
ATOM 743 C C . SER A 1 98 ? 15.291 1.129 -31.459 1.00 59.34 98 SER A C 1
ATOM 745 O O . SER A 1 98 ? 14.138 1.118 -31.893 1.00 59.34 98 SER A O 1
ATOM 747 N N . GLY A 1 99 ? 16.023 2.246 -31.423 1.00 56.31 99 GLY A N 1
ATOM 748 C CA . GLY A 1 99 ? 15.577 3.513 -32.004 1.00 56.31 99 GLY A CA 1
ATOM 749 C C . GLY A 1 99 ? 14.469 4.189 -31.194 1.00 56.31 99 GLY A C 1
ATOM 750 O O . GLY A 1 99 ? 14.437 4.111 -29.966 1.00 56.31 99 GLY A O 1
ATOM 751 N N . GLU A 1 100 ? 13.550 4.873 -31.878 1.00 54.84 100 GLU A N 1
ATOM 752 C CA . GLU A 1 100 ? 12.520 5.705 -31.238 1.00 54.84 100 GLU A CA 1
ATOM 753 C C . GLU A 1 100 ? 11.515 4.890 -30.402 1.00 54.84 100 GLU A C 1
ATOM 755 O O . GLU A 1 100 ? 11.067 5.355 -29.353 1.00 54.84 100 GLU A O 1
ATOM 760 N N . ALA A 1 101 ? 11.237 3.643 -30.802 1.00 57.00 101 ALA A N 1
ATOM 761 C CA . ALA A 1 101 ? 10.417 2.711 -30.030 1.00 57.00 101 ALA A CA 1
ATOM 762 C C . ALA A 1 101 ? 11.104 2.326 -28.709 1.00 57.00 101 ALA A C 1
ATOM 764 O O . ALA A 1 101 ? 10.507 2.479 -27.648 1.00 57.00 101 ALA A O 1
ATOM 765 N N . ALA A 1 102 ? 12.386 1.947 -28.729 1.00 56.44 102 ALA A N 1
ATOM 766 C CA . ALA A 1 102 ? 13.159 1.689 -27.509 1.00 56.44 102 ALA A CA 1
ATOM 767 C C . ALA A 1 102 ? 13.286 2.931 -26.615 1.00 56.44 102 ALA A C 1
ATOM 769 O O . ALA A 1 102 ? 13.116 2.851 -25.398 1.00 56.44 102 ALA A O 1
ATOM 770 N N . ALA A 1 103 ? 13.506 4.099 -27.225 1.00 53.19 103 ALA A N 1
ATOM 771 C CA . ALA A 1 103 ? 13.519 5.380 -26.528 1.00 53.19 103 ALA A CA 1
ATOM 772 C C . ALA A 1 103 ? 12.154 5.737 -25.912 1.00 53.19 103 ALA A C 1
ATOM 774 O O . ALA A 1 103 ? 12.092 6.559 -25.006 1.00 53.19 103 ALA A O 1
ATOM 775 N N . SER A 1 104 ? 11.050 5.144 -26.374 1.00 52.97 104 SER A N 1
ATOM 776 C CA . SER A 1 104 ? 9.731 5.332 -25.760 1.00 52.97 104 SER A CA 1
ATOM 777 C C . SER A 1 104 ? 9.506 4.463 -24.515 1.00 52.97 104 SER A C 1
ATOM 779 O O . SER A 1 104 ? 8.674 4.821 -23.690 1.00 52.97 104 SER A O 1
ATOM 781 N N . TYR A 1 105 ? 10.275 3.378 -24.341 1.00 53.22 105 TYR A N 1
ATOM 782 C CA . TYR A 1 105 ? 10.191 2.481 -23.180 1.00 53.22 105 TYR A CA 1
ATOM 783 C C . TYR A 1 105 ? 11.226 2.815 -22.092 1.00 53.22 105 TYR A C 1
ATOM 785 O O . TYR A 1 105 ? 10.962 2.681 -20.904 1.00 53.22 105 TYR A O 1
ATOM 793 N N . GLY A 1 106 ? 12.422 3.256 -22.481 1.00 50.06 106 GLY A N 1
ATOM 794 C CA . GLY A 1 106 ? 13.559 3.460 -21.578 1.00 50.06 106 GLY A CA 1
ATOM 795 C C . GLY A 1 106 ? 13.696 4.864 -20.990 1.00 50.06 106 GLY A C 1
ATOM 796 O O . GLY A 1 106 ? 14.820 5.289 -20.764 1.00 50.06 106 GLY A O 1
ATOM 797 N N . ILE A 1 107 ? 12.612 5.621 -20.812 1.00 51.12 107 ILE A N 1
ATOM 798 C CA . ILE A 1 107 ? 12.678 7.014 -20.346 1.00 51.12 107 ILE A CA 1
ATOM 799 C C . ILE A 1 107 ? 11.662 7.203 -19.222 1.00 51.12 107 ILE A C 1
ATOM 801 O O . ILE A 1 107 ? 10.557 7.696 -19.428 1.00 51.12 107 ILE A O 1
ATOM 805 N N . VAL A 1 108 ? 12.070 6.848 -18.007 1.00 47.66 108 VAL A N 1
ATOM 806 C CA . VAL A 1 108 ? 11.664 7.650 -16.850 1.00 47.66 108 VAL A CA 1
ATOM 807 C C . VAL A 1 108 ? 12.710 8.763 -16.784 1.00 47.66 108 VAL A C 1
ATOM 809 O O . VAL A 1 108 ? 13.889 8.489 -16.575 1.00 47.66 108 VAL A O 1
ATOM 812 N N . ASP A 1 109 ? 12.322 9.990 -17.129 1.00 52.19 109 ASP A N 1
ATOM 813 C CA . ASP A 1 109 ? 13.185 11.184 -17.090 1.00 52.19 109 ASP A CA 1
ATOM 814 C C . ASP A 1 109 ? 14.493 11.136 -17.920 1.00 52.19 109 ASP A C 1
ATOM 816 O O . ASP A 1 109 ? 15.487 11.765 -17.568 1.00 52.19 109 ASP A O 1
ATOM 820 N N . ASN A 1 110 ? 14.512 10.427 -19.055 1.00 57.84 110 ASN A N 1
ATOM 821 C CA . ASN A 1 110 ? 15.690 10.214 -19.929 1.00 57.84 110 ASN A CA 1
ATOM 822 C C . ASN A 1 110 ? 16.820 9.379 -19.297 1.00 57.84 110 ASN A C 1
ATOM 824 O O . ASN A 1 110 ? 17.967 9.447 -19.741 1.00 57.84 110 ASN A O 1
ATOM 828 N N . LEU A 1 111 ? 16.515 8.572 -18.279 1.00 63.12 111 LEU A N 1
ATOM 829 C CA . LEU A 1 111 ? 17.494 7.719 -17.604 1.00 63.12 111 LEU A CA 1
ATOM 830 C C . LEU A 1 111 ? 17.422 6.267 -18.080 1.00 63.12 111 LEU A C 1
ATOM 832 O O . LEU A 1 111 ? 16.385 5.802 -18.538 1.00 63.12 111 LEU A O 1
ATOM 836 N N . SER A 1 112 ? 18.529 5.527 -17.949 1.00 72.44 112 SER A N 1
ATOM 837 C CA . SER A 1 112 ? 18.490 4.064 -18.110 1.00 72.44 112 SER A CA 1
ATOM 838 C C . SER A 1 112 ? 17.646 3.452 -16.987 1.00 72.44 112 SER A C 1
ATOM 840 O O . SER A 1 112 ? 17.563 4.030 -15.898 1.00 72.44 112 SER A O 1
ATOM 842 N N . ALA A 1 113 ? 17.035 2.291 -17.226 1.00 78.06 113 ALA A N 1
ATOM 843 C CA . ALA A 1 113 ? 16.172 1.639 -16.243 1.00 78.06 113 ALA A CA 1
ATOM 844 C C . ALA A 1 113 ? 16.153 0.110 -16.379 1.00 78.06 113 ALA A C 1
ATOM 846 O O . ALA A 1 113 ? 16.263 -0.434 -17.474 1.00 78.06 113 ALA A O 1
ATOM 847 N N . VAL A 1 114 ? 15.963 -0.584 -15.258 1.00 80.50 114 VAL A N 1
ATOM 848 C CA . VAL A 1 114 ? 15.598 -2.003 -15.201 1.00 80.50 114 VAL A CA 1
ATOM 849 C C . VAL A 1 114 ? 14.141 -2.098 -14.765 1.00 80.50 114 VAL A C 1
ATOM 851 O O . VAL A 1 114 ? 13.791 -1.656 -13.669 1.00 80.50 114 VAL A O 1
ATOM 854 N N . PHE A 1 115 ? 13.296 -2.679 -15.609 1.00 80.50 115 PHE A N 1
ATOM 855 C CA . PHE A 1 115 ? 11.887 -2.916 -15.320 1.00 80.50 115 PHE A CA 1
ATOM 856 C C . PHE A 1 115 ? 11.695 -4.358 -14.884 1.00 80.50 115 PHE A C 1
ATOM 858 O O . PHE A 1 115 ? 12.134 -5.286 -15.562 1.00 80.50 115 PHE A O 1
ATOM 865 N N . VAL A 1 116 ? 11.009 -4.541 -13.763 1.00 81.81 116 VAL A N 1
ATOM 866 C CA . VAL A 1 116 ? 10.532 -5.848 -13.328 1.00 81.81 116 VAL A CA 1
ATOM 867 C C . VAL A 1 116 ? 9.071 -5.961 -13.720 1.00 81.81 116 VAL A C 1
ATOM 869 O O . VAL A 1 116 ? 8.250 -5.145 -13.297 1.00 81.81 116 VAL A O 1
ATOM 872 N N . VAL A 1 117 ? 8.772 -6.959 -14.538 1.00 79.25 117 VAL A N 1
ATOM 873 C CA . VAL A 1 117 ? 7.475 -7.183 -15.163 1.00 79.25 117 VAL A CA 1
ATOM 874 C C . VAL A 1 117 ? 6.943 -8.535 -14.706 1.00 79.25 117 VAL A C 1
ATOM 876 O O . VAL A 1 117 ? 7.711 -9.478 -14.504 1.00 79.25 117 VAL A O 1
ATOM 879 N N . ASP A 1 118 ? 5.637 -8.624 -14.496 1.00 77.19 118 ASP A N 1
ATOM 880 C CA . ASP A 1 118 ? 4.987 -9.889 -14.170 1.00 77.19 118 ASP A CA 1
ATOM 881 C C . ASP A 1 118 ? 4.428 -10.619 -15.406 1.00 77.19 118 ASP A C 1
ATOM 883 O O . ASP A 1 118 ? 4.599 -10.202 -16.554 1.00 77.19 118 ASP A O 1
ATOM 887 N N . GLN A 1 119 ? 3.740 -11.731 -15.147 1.00 76.50 119 GLN A N 1
ATOM 888 C CA . GLN A 1 119 ? 3.069 -12.557 -16.151 1.00 76.50 119 GLN A CA 1
ATOM 889 C C . GLN A 1 119 ? 2.000 -11.804 -16.967 1.00 76.50 119 GLN A C 1
ATOM 891 O O . GLN A 1 119 ? 1.847 -12.070 -18.160 1.00 76.50 119 GLN A O 1
ATOM 896 N N . ASP A 1 120 ? 1.336 -10.809 -16.370 1.00 74.44 120 ASP A N 1
ATOM 897 C CA . ASP A 1 120 ? 0.270 -10.002 -16.981 1.00 74.44 120 ASP A CA 1
ATOM 898 C C . ASP A 1 120 ? 0.807 -8.780 -17.750 1.00 74.44 120 ASP A C 1
ATOM 900 O O . ASP A 1 120 ? 0.045 -7.901 -18.172 1.00 74.44 120 ASP A O 1
ATOM 904 N N . ALA A 1 121 ? 2.130 -8.727 -17.944 1.00 74.75 121 ALA A N 1
ATOM 905 C CA . ALA A 1 121 ? 2.868 -7.610 -18.516 1.00 74.75 121 ALA A CA 1
ATOM 906 C C . ALA A 1 121 ? 2.747 -6.305 -17.707 1.00 74.75 121 ALA A C 1
ATOM 908 O O . ALA A 1 121 ? 2.990 -5.228 -18.248 1.00 74.75 121 ALA A O 1
ATOM 909 N N . LEU A 1 122 ? 2.392 -6.357 -16.422 1.00 76.56 122 LEU A N 1
ATOM 910 C CA . LEU A 1 122 ? 2.372 -5.189 -15.546 1.00 76.56 122 LEU A CA 1
ATOM 911 C C . LEU A 1 122 ? 3.775 -4.895 -15.027 1.00 76.56 122 LEU A C 1
ATOM 913 O O . LEU A 1 122 ? 4.469 -5.769 -14.500 1.00 76.56 122 LEU A O 1
ATOM 917 N N . ILE A 1 123 ? 4.184 -3.631 -15.115 1.00 78.62 123 ILE A N 1
ATOM 918 C CA . ILE A 1 123 ? 5.404 -3.170 -14.457 1.00 78.62 123 ILE A CA 1
ATOM 919 C C . ILE A 1 123 ? 5.158 -3.223 -12.955 1.00 78.62 123 ILE A C 1
ATOM 921 O O . ILE A 1 123 ? 4.319 -2.503 -12.421 1.00 78.62 123 ILE A O 1
ATOM 925 N N . ARG A 1 124 ? 5.904 -4.068 -12.251 1.00 77.75 124 ARG A N 1
ATOM 926 C CA . ARG A 1 124 ? 5.849 -4.160 -10.789 1.00 77.75 124 ARG A CA 1
ATOM 927 C C . ARG A 1 124 ? 6.872 -3.253 -10.125 1.00 77.75 124 ARG A C 1
ATOM 929 O O . ARG A 1 124 ? 6.626 -2.773 -9.023 1.00 77.75 124 ARG A O 1
ATOM 936 N N . ARG A 1 125 ? 8.009 -2.997 -10.780 1.00 77.94 125 ARG A N 1
ATOM 937 C CA . ARG A 1 125 ? 9.048 -2.098 -10.262 1.00 77.94 125 ARG A CA 1
ATOM 938 C C . ARG A 1 125 ? 9.913 -1.521 -11.377 1.00 77.94 125 ARG A C 1
ATOM 940 O O . ARG A 1 125 ? 10.153 -2.188 -12.380 1.00 77.94 125 ARG A O 1
ATOM 947 N N . VAL A 1 126 ? 10.431 -0.316 -11.151 1.00 79.31 126 VAL A N 1
ATOM 948 C CA . VAL A 1 126 ? 11.431 0.336 -12.006 1.00 79.31 126 VAL A CA 1
ATOM 949 C C . VAL A 1 126 ? 12.652 0.669 -11.158 1.00 79.31 126 VAL A C 1
ATOM 951 O O . VAL A 1 126 ? 12.520 1.197 -10.056 1.00 79.31 126 VAL A O 1
ATOM 954 N N . PHE A 1 127 ? 13.842 0.342 -11.649 1.00 77.94 127 PHE A N 1
ATOM 955 C CA . PHE A 1 127 ? 15.111 0.717 -11.034 1.00 77.94 127 PHE A CA 1
ATOM 956 C C . PHE A 1 127 ? 15.905 1.564 -12.027 1.00 77.94 127 PHE A C 1
ATOM 958 O O . PHE A 1 127 ? 16.433 1.033 -13.002 1.00 77.94 127 PHE A O 1
ATOM 965 N N . SER A 1 128 ? 15.948 2.879 -11.808 1.00 78.31 128 SER A N 1
ATOM 966 C CA . SER A 1 128 ? 16.656 3.843 -12.654 1.00 78.31 128 SER A CA 1
ATOM 967 C C . SER A 1 128 ? 17.948 4.333 -11.991 1.00 78.31 128 SER A C 1
ATOM 969 O O . SER A 1 128 ? 18.102 4.282 -10.770 1.00 78.31 128 SER A O 1
ATOM 971 N N . ALA A 1 129 ? 18.906 4.793 -12.797 1.00 70.75 129 ALA A N 1
ATOM 972 C CA . ALA A 1 129 ? 20.154 5.373 -12.311 1.00 70.75 129 ALA A CA 1
ATOM 973 C C . ALA A 1 129 ? 20.639 6.484 -13.242 1.00 70.75 129 ALA A C 1
ATOM 975 O O . ALA A 1 129 ? 20.420 6.446 -14.454 1.00 70.75 129 ALA A O 1
ATOM 976 N N . GLY A 1 130 ? 21.356 7.451 -12.663 1.00 67.56 130 GLY A N 1
ATOM 977 C CA . GLY A 1 130 ? 21.939 8.571 -13.404 1.00 67.56 130 GLY A CA 1
ATOM 978 C C . GLY A 1 130 ? 23.089 8.177 -14.337 1.00 67.56 130 GLY A C 1
ATOM 979 O O . GLY A 1 130 ? 23.373 8.904 -15.285 1.00 67.56 130 GLY A O 1
ATOM 980 N N . LYS A 1 131 ? 23.756 7.037 -14.094 1.00 74.88 131 LYS A N 1
ATOM 981 C CA . LYS A 1 131 ? 24.845 6.527 -14.939 1.00 74.88 131 LYS A CA 1
ATOM 982 C C . LYS A 1 131 ? 24.444 5.224 -15.617 1.00 74.88 131 LYS A C 1
ATOM 984 O O . LYS A 1 131 ? 23.965 4.297 -14.972 1.00 74.88 131 LYS A O 1
ATOM 989 N N . VAL A 1 132 ? 24.728 5.136 -16.915 1.00 73.94 132 VAL A N 1
ATOM 990 C CA . VAL A 1 132 ? 24.479 3.940 -17.734 1.00 73.94 132 VAL A CA 1
ATOM 991 C C . VAL A 1 132 ? 25.180 2.703 -17.166 1.00 73.94 132 VAL A C 1
ATOM 993 O O . VAL A 1 132 ? 24.573 1.638 -17.087 1.00 73.94 132 VAL A O 1
ATOM 996 N N . THR A 1 133 ? 26.427 2.844 -16.710 1.00 75.81 133 THR A N 1
ATOM 997 C CA . THR A 1 133 ? 27.236 1.738 -16.173 1.00 75.81 133 THR A CA 1
ATOM 998 C C . THR A 1 133 ? 26.622 1.085 -14.932 1.00 75.81 133 THR A C 1
ATOM 1000 O O . THR A 1 133 ? 26.772 -0.120 -14.744 1.00 75.81 133 THR A O 1
ATOM 1003 N N . ASP A 1 134 ? 25.864 1.832 -14.121 1.00 78.12 134 ASP A N 1
ATOM 1004 C CA . ASP A 1 134 ? 25.232 1.302 -12.908 1.00 78.12 134 ASP A CA 1
ATOM 1005 C C . ASP A 1 134 ? 24.138 0.272 -13.218 1.00 78.12 134 ASP A C 1
ATOM 1007 O O . ASP A 1 134 ? 23.923 -0.650 -12.425 1.00 78.12 134 ASP A O 1
ATOM 1011 N N . LEU A 1 135 ? 23.455 0.426 -14.358 1.00 76.38 135 LEU A N 1
ATOM 1012 C CA . LEU A 1 135 ? 22.336 -0.424 -14.783 1.00 76.38 135 LEU A CA 1
ATOM 1013 C C . LEU A 1 135 ? 22.700 -1.406 -15.888 1.00 76.38 135 LEU A C 1
ATOM 1015 O O . LEU A 1 135 ? 22.129 -2.494 -15.955 1.00 76.38 135 LEU A O 1
ATOM 1019 N N . ALA A 1 136 ? 23.676 -1.053 -16.723 1.00 75.19 136 ALA A N 1
ATOM 1020 C CA . ALA A 1 136 ? 24.267 -1.984 -17.667 1.00 75.19 136 ALA A CA 1
ATOM 1021 C C . ALA A 1 136 ? 25.015 -3.112 -16.943 1.00 75.19 136 ALA A C 1
ATOM 1023 O O . ALA A 1 136 ? 25.119 -4.197 -17.485 1.00 75.19 136 ALA A O 1
ATOM 1024 N N . ASN A 1 137 ? 25.485 -2.921 -15.709 1.00 82.44 137 ASN A N 1
ATOM 1025 C CA . ASN A 1 137 ? 26.094 -4.003 -14.938 1.00 82.44 137 ASN A CA 1
ATOM 1026 C C . ASN A 1 137 ? 25.067 -5.113 -14.594 1.00 82.44 137 ASN A C 1
ATOM 1028 O O . ASN A 1 137 ? 24.042 -4.796 -13.987 1.00 82.44 137 ASN A O 1
ATOM 1032 N N . PRO A 1 138 ? 25.343 -6.410 -14.844 1.00 84.19 138 PRO A N 1
ATOM 1033 C CA . PRO A 1 138 ? 24.416 -7.507 -14.525 1.00 84.19 138 PRO A CA 1
ATOM 1034 C C . PRO A 1 138 ? 24.045 -7.650 -13.040 1.00 84.19 138 PRO A C 1
ATOM 1036 O O . PRO A 1 138 ? 22.993 -8.195 -12.688 1.00 84.19 138 PRO A O 1
ATOM 1039 N N . ALA A 1 139 ? 24.852 -7.096 -12.131 1.00 85.25 139 ALA A N 1
ATOM 1040 C CA . ALA A 1 139 ? 24.490 -6.966 -10.723 1.00 85.25 139 ALA A CA 1
ATOM 1041 C C . ALA A 1 139 ? 23.254 -6.070 -10.504 1.00 85.25 139 ALA A C 1
ATOM 1043 O O . ALA A 1 139 ? 22.569 -6.213 -9.492 1.00 85.25 139 ALA A O 1
ATOM 1044 N N . ALA A 1 140 ? 22.933 -5.161 -11.432 1.00 82.12 140 ALA A N 1
ATOM 1045 C CA . ALA A 1 140 ? 21.726 -4.339 -11.390 1.00 82.12 140 ALA A CA 1
ATOM 1046 C C . ALA A 1 140 ? 20.451 -5.182 -11.429 1.00 82.12 140 ALA A C 1
ATOM 1048 O O . ALA A 1 140 ? 19.539 -4.906 -10.654 1.00 82.12 140 ALA A O 1
ATOM 1049 N N . VAL A 1 141 ? 20.409 -6.250 -12.234 1.00 83.31 141 VAL A N 1
ATOM 1050 C CA . VAL A 1 141 ? 19.265 -7.173 -12.248 1.00 83.31 141 VAL A CA 1
ATOM 1051 C C . VAL A 1 141 ? 19.115 -7.869 -10.906 1.00 83.31 141 VAL A C 1
ATOM 1053 O O . VAL A 1 141 ? 18.026 -7.876 -10.342 1.00 83.31 141 VAL A O 1
ATOM 1056 N N . LEU A 1 142 ? 20.203 -8.402 -10.346 1.00 85.44 142 LEU A N 1
ATOM 1057 C CA . LEU A 1 142 ? 20.145 -9.048 -9.033 1.00 85.44 142 LEU A CA 1
ATOM 1058 C C . LEU A 1 142 ? 19.697 -8.065 -7.948 1.00 85.44 142 LEU A C 1
ATOM 1060 O O . LEU A 1 142 ? 18.900 -8.435 -7.090 1.00 85.44 142 LEU A O 1
ATOM 1064 N N . ARG A 1 143 ? 20.154 -6.807 -7.999 1.00 83.62 143 ARG A N 1
ATOM 1065 C CA . ARG A 1 143 ? 19.673 -5.742 -7.107 1.00 83.62 143 ARG A CA 1
ATOM 1066 C C . ARG A 1 143 ? 18.182 -5.480 -7.307 1.00 83.62 143 ARG A C 1
ATOM 1068 O O . ARG A 1 143 ? 17.452 -5.520 -6.325 1.00 83.62 143 ARG A O 1
ATOM 1075 N N . ALA A 1 144 ? 17.718 -5.288 -8.540 1.00 79.62 144 ALA A N 1
ATOM 1076 C CA . ALA A 1 144 ? 16.313 -5.027 -8.852 1.00 79.62 144 ALA A CA 1
ATOM 1077 C C . ALA A 1 144 ? 15.395 -6.179 -8.405 1.00 79.62 144 ALA A C 1
ATOM 1079 O O . ALA A 1 144 ? 14.377 -5.945 -7.753 1.00 79.62 144 ALA A O 1
ATOM 1080 N N . VAL A 1 145 ? 15.791 -7.426 -8.669 1.00 79.56 145 VAL A N 1
ATOM 1081 C CA . VAL A 1 145 ? 15.056 -8.628 -8.252 1.00 79.56 145 VAL A CA 1
ATOM 1082 C C . VAL A 1 145 ? 15.085 -8.805 -6.734 1.00 79.56 145 VAL A C 1
ATOM 1084 O O . VAL A 1 145 ? 14.051 -9.079 -6.127 1.00 79.56 145 VAL A O 1
ATOM 1087 N N . ASN A 1 146 ? 16.231 -8.600 -6.079 1.00 81.31 146 ASN A N 1
ATOM 1088 C CA . ASN A 1 146 ? 16.309 -8.634 -4.616 1.00 81.31 146 ASN A CA 1
ATOM 1089 C C . ASN A 1 146 ? 15.471 -7.523 -3.976 1.00 81.31 146 ASN A C 1
ATOM 1091 O O . ASN A 1 146 ? 14.852 -7.753 -2.936 1.00 81.31 146 ASN A O 1
ATOM 1095 N N . CYS A 1 147 ? 15.419 -6.338 -4.586 1.00 77.06 147 CYS A N 1
ATOM 1096 C CA . CYS A 1 147 ? 14.525 -5.263 -4.176 1.00 77.06 147 CYS A CA 1
ATOM 1097 C C . CYS A 1 147 ? 13.069 -5.713 -4.287 1.00 77.06 147 CYS A C 1
ATOM 1099 O O . CYS A 1 147 ? 12.371 -5.664 -3.276 1.00 77.06 147 CYS A O 1
ATOM 1101 N N . LEU A 1 148 ? 12.627 -6.237 -5.438 1.00 77.81 148 LEU A N 1
ATOM 1102 C CA . LEU A 1 148 ? 11.273 -6.782 -5.616 1.00 77.81 148 LEU A CA 1
ATOM 1103 C C . LEU A 1 148 ? 10.947 -7.836 -4.550 1.00 77.81 148 LEU A C 1
ATOM 1105 O O . LEU A 1 148 ? 9.933 -7.751 -3.862 1.00 77.81 148 LEU A O 1
ATOM 1109 N N . ASN A 1 149 ? 11.849 -8.792 -4.343 1.00 77.81 149 ASN A N 1
ATOM 1110 C CA . ASN A 1 149 ? 11.674 -9.846 -3.352 1.00 77.81 149 ASN A CA 1
ATOM 1111 C C . ASN A 1 149 ? 11.607 -9.316 -1.917 1.00 77.81 149 ASN A C 1
ATOM 1113 O O . ASN A 1 149 ? 11.049 -9.989 -1.060 1.00 77.81 149 ASN A O 1
ATOM 1117 N N . ASN A 1 150 ? 12.136 -8.133 -1.628 1.00 74.94 150 ASN A N 1
ATOM 1118 C CA . ASN A 1 150 ? 12.047 -7.500 -0.312 1.00 74.94 150 ASN A CA 1
ATOM 1119 C C . ASN A 1 150 ? 10.975 -6.406 -0.228 1.00 74.94 150 ASN A C 1
ATOM 1121 O O . ASN A 1 150 ? 10.858 -5.765 0.823 1.00 74.94 150 ASN A O 1
ATOM 1125 N N . THR A 1 151 ? 10.227 -6.200 -1.313 1.00 77.38 151 THR A N 1
ATOM 1126 C CA . THR A 1 151 ? 9.140 -5.228 -1.414 1.00 77.38 151 THR A CA 1
ATOM 1127 C C . THR A 1 151 ? 7.886 -5.805 -0.760 1.00 77.38 151 THR A C 1
ATOM 1129 O O . THR A 1 151 ? 7.620 -7.003 -0.929 1.00 77.38 151 THR A O 1
ATOM 1132 N N . PRO A 1 152 ? 7.119 -4.982 -0.024 1.00 82.25 152 PRO A N 1
ATOM 1133 C CA . PRO A 1 152 ? 5.764 -5.329 0.364 1.00 82.25 152 PRO A CA 1
ATOM 1134 C C . PRO A 1 152 ? 4.958 -5.868 -0.828 1.00 82.25 152 PRO A C 1
ATOM 1136 O O . PRO A 1 152 ? 4.978 -5.298 -1.919 1.00 82.25 152 PRO A O 1
ATOM 1139 N N . LYS A 1 153 ? 4.290 -7.003 -0.632 1.00 83.56 153 LYS A N 1
ATOM 1140 C CA . LYS A 1 153 ? 3.461 -7.660 -1.639 1.00 83.56 153 LYS A CA 1
ATOM 1141 C C . LYS A 1 153 ? 2.015 -7.191 -1.479 1.00 83.56 153 LYS A C 1
ATOM 1143 O O . LYS A 1 153 ? 1.507 -7.299 -0.364 1.00 83.56 153 LYS A O 1
ATOM 1148 N N . PRO A 1 154 ? 1.344 -6.753 -2.552 1.00 85.25 154 PRO A N 1
ATOM 1149 C CA . PRO A 1 154 ? -0.056 -6.356 -2.480 1.00 85.25 154 PRO A CA 1
ATOM 1150 C C . PRO A 1 154 ? -0.921 -7.503 -1.945 1.00 85.25 154 PRO A C 1
ATOM 1152 O O . PRO A 1 154 ? -0.783 -8.636 -2.421 1.00 85.25 154 PRO A O 1
ATOM 1155 N N . PRO A 1 155 ? -1.757 -7.261 -0.927 1.00 90.31 155 PRO A N 1
ATOM 1156 C CA . PRO A 1 155 ? -2.753 -8.224 -0.497 1.00 90.31 155 PRO A CA 1
ATOM 1157 C C . PRO A 1 155 ? -4.009 -8.137 -1.365 1.00 90.31 155 PRO A C 1
ATOM 1159 O O . PRO A 1 155 ? -4.337 -7.086 -1.909 1.00 90.31 155 PRO A O 1
ATOM 1162 N N . ALA A 1 156 ? -4.757 -9.237 -1.433 1.00 90.38 156 ALA A N 1
ATOM 1163 C CA . ALA A 1 156 ? -6.120 -9.187 -1.940 1.00 90.38 156 ALA A CA 1
ATOM 1164 C C . ALA A 1 156 ? -7.061 -8.609 -0.861 1.00 90.38 156 ALA A C 1
ATOM 1166 O O . ALA A 1 156 ? -6.865 -8.892 0.332 1.00 90.38 156 ALA A O 1
ATOM 1167 N N . PRO A 1 157 ? -8.102 -7.850 -1.245 1.00 91.94 157 PRO A N 1
ATOM 1168 C CA . PRO A 1 157 ? -9.189 -7.499 -0.337 1.00 91.94 157 PRO A CA 1
ATOM 1169 C C . PRO A 1 157 ? -9.875 -8.754 0.240 1.00 91.94 157 PRO A C 1
ATOM 1171 O O . PRO A 1 157 ? -10.137 -9.710 -0.489 1.00 91.94 157 PRO A O 1
ATOM 1174 N N . ARG A 1 158 ? -10.213 -8.746 1.533 1.00 92.56 158 ARG A N 1
ATOM 1175 C CA . ARG A 1 158 ? -10.887 -9.841 2.258 1.00 92.56 158 ARG A CA 1
ATOM 1176 C C . ARG A 1 158 ? -12.326 -9.483 2.624 1.00 92.56 158 ARG A C 1
ATOM 1178 O O . ARG A 1 158 ? -12.664 -8.310 2.760 1.00 92.56 158 ARG A O 1
ATOM 1185 N N . ALA A 1 159 ? -13.188 -10.482 2.789 1.00 91.19 159 ALA A N 1
ATOM 1186 C CA . ALA A 1 159 ? -14.604 -10.254 3.097 1.00 91.19 159 ALA A CA 1
ATOM 1187 C C . ALA A 1 159 ? -14.837 -9.520 4.433 1.00 91.19 159 ALA A C 1
ATOM 1189 O O . ALA A 1 159 ? -15.831 -8.817 4.572 1.00 91.19 159 ALA A O 1
ATOM 1190 N N . ASP A 1 160 ? -13.916 -9.674 5.380 1.00 91.75 160 ASP A N 1
ATOM 1191 C CA . ASP A 1 160 ? -13.915 -9.092 6.724 1.00 91.75 160 ASP A CA 1
ATOM 1192 C C . ASP A 1 160 ? -13.155 -7.758 6.827 1.00 91.75 160 ASP A C 1
ATOM 1194 O O . ASP A 1 160 ? -13.075 -7.191 7.909 1.00 91.75 160 ASP A O 1
ATOM 1198 N N . ASP A 1 161 ? -12.613 -7.228 5.724 1.00 96.00 161 ASP A N 1
ATOM 1199 C CA . ASP A 1 161 ? -11.902 -5.947 5.745 1.00 96.00 161 ASP A CA 1
ATOM 1200 C C . ASP A 1 161 ? -12.838 -4.772 6.071 1.00 96.00 161 ASP A C 1
ATOM 1202 O O . ASP A 1 161 ? -13.913 -4.617 5.476 1.00 96.00 161 ASP A O 1
ATOM 1206 N N . TRP A 1 162 ? -12.358 -3.857 6.915 1.00 97.56 162 TRP A N 1
ATOM 1207 C CA . TRP A 1 162 ? -12.980 -2.552 7.103 1.00 97.56 162 TRP A CA 1
ATOM 1208 C C . TRP A 1 162 ? -12.853 -1.726 5.825 1.00 97.56 162 TRP A C 1
ATOM 1210 O O . TRP A 1 162 ? -11.750 -1.374 5.406 1.00 97.56 162 TRP A O 1
ATOM 1220 N N . ARG A 1 163 ? -13.995 -1.419 5.194 1.00 96.25 163 ARG A N 1
ATOM 1221 C CA . ARG A 1 163 ? -14.083 -0.756 3.880 1.00 96.25 163 ARG A CA 1
ATOM 1222 C C . ARG A 1 163 ? -14.862 0.550 3.946 1.00 96.25 163 ARG A C 1
ATOM 1224 O O . ARG A 1 163 ? -15.949 0.590 4.521 1.00 96.25 163 ARG A O 1
ATOM 1231 N N . MET A 1 164 ? -14.335 1.593 3.315 1.00 95.12 164 MET A N 1
ATOM 1232 C CA . MET A 1 164 ? -15.003 2.872 3.074 1.00 95.12 164 MET A CA 1
ATOM 1233 C C . MET A 1 164 ? -15.025 3.150 1.568 1.00 95.12 164 MET A C 1
ATOM 1235 O O . MET A 1 164 ? -14.033 2.921 0.883 1.00 95.12 164 MET A O 1
ATOM 1239 N N . GLY A 1 165 ? -16.143 3.652 1.044 1.00 93.00 165 GLY A N 1
ATOM 1240 C CA . GLY A 1 165 ? -16.332 3.861 -0.397 1.00 93.00 165 GLY A CA 1
ATOM 1241 C C . GLY A 1 165 ? -17.091 2.716 -1.074 1.00 93.00 165 GLY A C 1
ATOM 1242 O O . GLY A 1 165 ? -17.820 1.971 -0.419 1.00 93.00 165 GLY A O 1
ATOM 1243 N N . SER A 1 166 ? -16.970 2.607 -2.398 1.00 93.50 166 SER A N 1
ATOM 1244 C CA . SER A 1 166 ? -17.765 1.664 -3.198 1.00 93.50 166 SER A CA 1
ATOM 1245 C C . SER A 1 166 ? -17.216 0.231 -3.122 1.00 93.50 166 SER A C 1
ATOM 1247 O O . SER A 1 166 ? -16.003 0.051 -3.219 1.00 93.50 166 SER A O 1
ATOM 1249 N N . PRO A 1 167 ? -18.056 -0.812 -2.963 1.00 89.81 167 PRO A N 1
ATOM 1250 C CA . PRO A 1 167 ? -17.612 -2.209 -3.009 1.00 89.81 167 PRO A CA 1
ATOM 1251 C C . PRO A 1 167 ? -17.035 -2.609 -4.374 1.00 89.81 167 PRO A C 1
ATOM 1253 O O . PRO A 1 167 ? -16.096 -3.398 -4.414 1.00 89.81 167 PRO A O 1
ATOM 1256 N N . ASP A 1 168 ? -17.546 -2.008 -5.451 1.00 89.81 168 ASP A N 1
ATOM 1257 C CA . ASP A 1 168 ? -17.200 -2.318 -6.845 1.00 89.81 168 ASP A CA 1
ATOM 1258 C C . ASP A 1 168 ? -16.214 -1.301 -7.446 1.00 89.81 168 ASP A C 1
ATOM 1260 O O . ASP A 1 168 ? -16.105 -1.153 -8.665 1.00 89.81 168 ASP A O 1
ATOM 1264 N N . ALA A 1 169 ? -15.516 -0.546 -6.592 1.00 93.25 169 ALA A N 1
ATOM 1265 C CA . ALA A 1 169 ? -14.559 0.453 -7.038 1.00 93.25 169 ALA A CA 1
ATOM 1266 C C . ALA A 1 169 ? -13.415 -0.195 -7.848 1.00 93.25 169 ALA A C 1
ATOM 1268 O O . ALA A 1 169 ? -12.748 -1.097 -7.341 1.00 93.25 169 ALA A O 1
ATOM 1269 N N . PRO A 1 1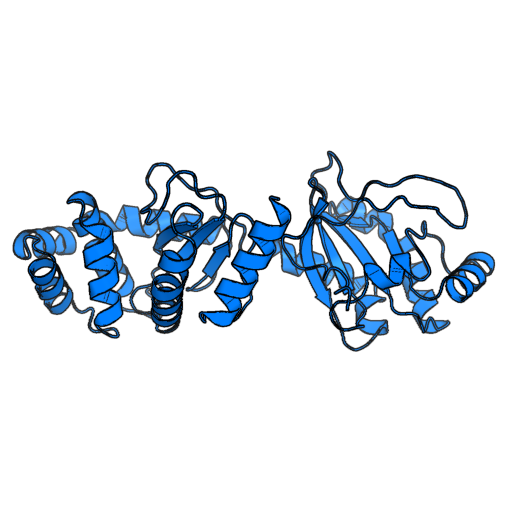70 ? -13.096 0.305 -9.055 1.00 91.19 170 PRO A N 1
ATOM 1270 C CA . PRO A 1 170 ? -11.928 -0.137 -9.811 1.00 91.19 170 PRO A CA 1
ATOM 1271 C C . PRO A 1 170 ? -10.594 0.291 -9.177 1.00 91.19 170 PRO A C 1
ATOM 1273 O O . PRO A 1 170 ? -9.538 -0.217 -9.559 1.00 91.19 170 PRO A O 1
ATOM 1276 N N . ILE A 1 171 ? -10.629 1.250 -8.245 1.00 93.69 171 ILE A N 1
ATOM 1277 C CA . ILE A 1 171 ? -9.466 1.730 -7.504 1.00 93.69 171 ILE A CA 1
ATOM 1278 C C . ILE A 1 171 ? -9.655 1.405 -6.024 1.00 93.69 171 ILE A C 1
ATOM 1280 O O . ILE A 1 171 ? -10.496 2.001 -5.348 1.00 93.69 171 ILE A O 1
ATOM 1284 N N . VAL A 1 172 ? -8.848 0.476 -5.523 1.00 95.69 172 VAL A N 1
ATOM 1285 C CA . VAL A 1 172 ? -8.867 -0.009 -4.144 1.00 95.69 172 VAL A CA 1
ATOM 1286 C C . VAL A 1 172 ? -7.561 0.362 -3.463 1.00 95.69 172 VAL A C 1
ATOM 1288 O O . VAL A 1 172 ? -6.480 -0.020 -3.899 1.00 95.69 172 VAL A O 1
ATOM 1291 N N . PHE A 1 173 ? -7.656 1.118 -2.381 1.00 97.44 173 PHE A N 1
ATOM 1292 C CA . PHE A 1 173 ? -6.537 1.448 -1.515 1.00 97.44 173 PHE A CA 1
ATOM 1293 C C . PHE A 1 173 ? -6.542 0.480 -0.336 1.00 97.44 173 PHE A C 1
ATOM 1295 O O . PHE A 1 173 ? -7.575 0.324 0.307 1.00 97.44 173 PHE A O 1
ATOM 1302 N N . ILE A 1 174 ? -5.404 -0.138 -0.031 1.00 97.69 174 ILE A N 1
ATOM 1303 C CA . ILE A 1 174 ? -5.215 -0.951 1.175 1.00 97.69 174 ILE A CA 1
ATOM 1304 C C . ILE A 1 174 ? -4.057 -0.354 1.962 1.00 97.69 174 ILE A C 1
ATOM 1306 O O . ILE A 1 174 ? -2.905 -0.432 1.533 1.00 97.69 174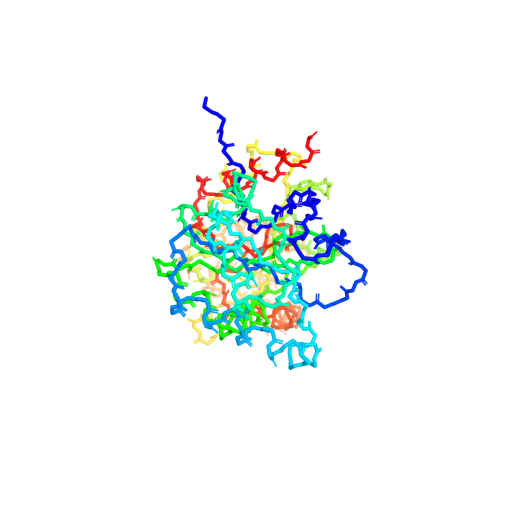 ILE A O 1
ATOM 1310 N N . GLU A 1 175 ? -4.359 0.251 3.104 1.00 98.00 175 GLU A N 1
ATOM 1311 C CA . GLU A 1 175 ? -3.355 0.763 4.030 1.00 98.00 175 GLU A CA 1
ATOM 1312 C C . GLU A 1 175 ? -3.150 -0.206 5.192 1.00 98.00 175 GLU A C 1
ATOM 1314 O O . GLU A 1 175 ? -4.092 -0.562 5.895 1.00 98.00 175 GLU A O 1
ATOM 1319 N N . TYR A 1 176 ? -1.890 -0.563 5.437 1.00 98.31 176 TYR A N 1
ATOM 1320 C CA . TYR A 1 176 ? -1.448 -1.068 6.733 1.00 98.31 176 TYR A CA 1
ATOM 1321 C C . TYR A 1 176 ? -0.967 0.102 7.580 1.00 98.31 176 TYR A C 1
ATOM 1323 O O . TYR A 1 176 ? 0.098 0.675 7.308 1.00 98.31 176 TYR A O 1
ATOM 1331 N N . GLY A 1 177 ? -1.759 0.452 8.588 1.00 97.88 177 GLY A N 1
ATOM 1332 C CA . GLY A 1 177 ? -1.591 1.682 9.348 1.00 97.88 177 GLY A CA 1
ATOM 1333 C C . GLY A 1 177 ? -1.550 1.479 10.857 1.00 97.88 177 GLY A C 1
ATOM 1334 O O . GLY A 1 177 ? -1.912 0.438 11.408 1.00 97.88 177 GLY A O 1
ATOM 1335 N N . ASP A 1 178 ? -1.088 2.519 11.539 1.00 97.69 178 ASP A N 1
ATOM 1336 C CA . ASP A 1 178 ? -0.983 2.592 12.991 1.00 97.69 178 ASP A CA 1
ATOM 1337 C C . ASP A 1 178 ? -1.506 3.954 13.446 1.00 97.69 178 ASP A C 1
ATOM 1339 O O . ASP A 1 178 ? -1.039 4.990 12.970 1.00 97.69 178 ASP A O 1
ATOM 1343 N N . TYR A 1 179 ? -2.453 3.959 14.383 1.00 98.00 179 TYR A N 1
ATOM 1344 C CA . TYR A 1 179 ? -3.091 5.182 14.866 1.00 98.00 179 TYR A CA 1
ATOM 1345 C C . TYR A 1 179 ? -2.133 6.163 15.559 1.00 98.00 179 TYR A C 1
ATOM 1347 O O . TYR A 1 179 ? -2.441 7.348 15.628 1.00 98.00 179 TYR A O 1
ATOM 1355 N N . GLN A 1 180 ? -0.971 5.711 16.044 1.00 96.19 180 GLN A N 1
ATOM 1356 C CA . GLN A 1 180 ? 0.062 6.590 16.610 1.00 96.19 180 GLN A CA 1
ATOM 1357 C C . GLN A 1 180 ? 1.084 7.097 15.581 1.00 96.19 180 GLN A C 1
ATOM 1359 O O . GLN A 1 180 ? 1.940 7.931 15.899 1.00 96.19 180 GLN A O 1
ATOM 1364 N N . CYS A 1 181 ? 1.039 6.592 14.348 1.00 95.75 181 CYS A N 1
ATOM 1365 C CA . CYS A 1 181 ? 1.947 7.013 13.296 1.00 95.75 181 CYS A CA 1
ATOM 1366 C C . CYS A 1 181 ? 1.472 8.333 12.680 1.00 95.75 181 CYS A C 1
ATOM 1368 O O . CYS A 1 181 ? 0.452 8.381 11.994 1.00 95.75 181 CYS A O 1
ATOM 1370 N N . THR A 1 182 ? 2.267 9.394 12.837 1.00 94.44 182 THR A N 1
ATOM 1371 C CA . THR A 1 182 ? 1.978 10.707 12.235 1.00 94.44 182 THR A CA 1
ATOM 1372 C C . THR A 1 182 ? 1.757 10.616 10.724 1.00 94.44 182 THR A C 1
ATOM 1374 O O . THR A 1 182 ? 0.797 11.182 10.216 1.00 94.44 182 THR A O 1
ATOM 1377 N N . HIS A 1 183 ? 2.572 9.830 10.016 1.00 95.06 183 HIS A N 1
ATOM 1378 C CA . HIS A 1 183 ? 2.440 9.665 8.567 1.00 95.06 183 HIS A CA 1
ATOM 1379 C C . HIS A 1 183 ? 1.188 8.887 8.139 1.00 95.06 183 HIS A C 1
ATOM 1381 O O . HIS A 1 183 ? 0.724 9.100 7.022 1.00 95.06 183 HIS A O 1
ATOM 1387 N N . CYS A 1 184 ? 0.631 8.016 8.993 1.00 96.81 184 CYS A N 1
ATOM 1388 C CA . CYS A 1 184 ? -0.681 7.405 8.731 1.00 96.81 184 CYS A CA 1
ATOM 1389 C C . CYS A 1 184 ? -1.784 8.459 8.833 1.00 96.81 184 CYS A C 1
ATOM 1391 O O . CYS A 1 184 ? -2.647 8.528 7.969 1.00 96.81 184 CYS A O 1
ATOM 1393 N N . GLY A 1 185 ? -1.708 9.343 9.835 1.00 96.00 185 GLY A N 1
ATOM 1394 C CA . GLY A 1 185 ? -2.622 10.481 9.949 1.00 96.00 185 GLY A CA 1
ATOM 1395 C C . GLY A 1 185 ? -2.545 11.428 8.745 1.00 96.00 185 GLY A C 1
ATOM 1396 O O . GLY A 1 185 ? -3.582 11.817 8.212 1.00 96.00 185 GLY A O 1
ATOM 1397 N N . ASP A 1 186 ? -1.334 11.749 8.274 1.00 95.50 186 ASP A N 1
ATOM 1398 C CA . ASP A 1 186 ? -1.127 12.566 7.067 1.00 95.50 186 ASP A CA 1
ATOM 1399 C C . ASP A 1 186 ? -1.731 11.895 5.820 1.00 95.50 186 ASP A C 1
ATOM 1401 O O . ASP A 1 186 ? -2.434 12.541 5.036 1.00 95.50 186 ASP A O 1
ATOM 1405 N N . LEU A 1 187 ? -1.491 10.588 5.652 1.00 97.44 187 LEU A N 1
ATOM 1406 C CA . LEU A 1 187 ? -2.049 9.807 4.551 1.00 97.44 187 LEU A CA 1
ATOM 1407 C C . LEU A 1 187 ? -3.578 9.779 4.610 1.00 97.44 187 LEU A C 1
ATOM 1409 O O . LEU A 1 187 ? -4.230 10.074 3.608 1.00 97.44 187 LEU A O 1
ATOM 1413 N N . PHE A 1 188 ? -4.155 9.490 5.774 1.00 97.25 188 PHE A N 1
ATOM 1414 C CA . PHE A 1 188 ? -5.600 9.462 5.949 1.00 97.25 188 PHE A CA 1
ATOM 1415 C C . PHE A 1 188 ? -6.233 10.833 5.668 1.00 97.25 188 PHE A C 1
ATOM 1417 O O . PHE A 1 188 ? -7.223 10.914 4.940 1.00 97.25 188 PHE A O 1
ATOM 1424 N N . ALA A 1 189 ? -5.618 11.930 6.124 1.00 96.38 189 ALA A N 1
ATOM 1425 C CA . ALA A 1 189 ? -6.074 13.288 5.819 1.00 96.38 189 ALA A CA 1
ATOM 1426 C C . ALA A 1 189 ? -6.042 13.604 4.310 1.00 96.38 189 ALA A C 1
ATOM 1428 O O . ALA A 1 189 ? -6.902 14.331 3.800 1.00 96.38 189 ALA A O 1
ATOM 1429 N N . ALA A 1 190 ? -5.070 13.061 3.570 1.00 97.31 190 ALA A N 1
ATOM 1430 C CA . ALA A 1 190 ? -5.045 13.154 2.113 1.00 97.31 190 ALA A CA 1
ATOM 1431 C C . ALA A 1 190 ? -6.148 12.293 1.470 1.00 97.31 190 ALA A C 1
ATOM 1433 O O . ALA A 1 190 ? -6.855 12.771 0.582 1.00 97.31 190 ALA A O 1
ATOM 1434 N N . ILE A 1 191 ? -6.356 11.061 1.947 1.00 96.44 191 ILE A N 1
ATOM 1435 C CA . ILE A 1 191 ? -7.416 10.155 1.473 1.00 96.44 191 ILE A CA 1
ATOM 1436 C C . ILE A 1 191 ? -8.804 10.777 1.672 1.00 96.44 191 ILE A C 1
ATOM 1438 O O . ILE A 1 191 ? -9.614 10.747 0.747 1.00 96.44 191 ILE A O 1
ATOM 1442 N N . GLN A 1 192 ? -9.067 11.414 2.817 1.00 95.56 192 GLN A N 1
ATOM 1443 C CA . GLN A 1 192 ? -10.336 12.099 3.092 1.00 95.56 192 GLN A CA 1
ATOM 1444 C C . GLN A 1 192 ? -10.648 13.219 2.087 1.00 95.56 192 GLN A C 1
ATOM 1446 O O . GLN A 1 192 ? -11.813 13.454 1.772 1.00 95.56 192 GLN A O 1
ATOM 1451 N N . GLN A 1 193 ? -9.627 13.898 1.557 1.00 96.31 193 GLN A N 1
ATOM 1452 C CA . GLN A 1 193 ? -9.797 14.935 0.531 1.00 96.31 193 GLN A CA 1
ATOM 1453 C C . GLN A 1 193 ? -9.948 14.348 -0.877 1.00 96.31 193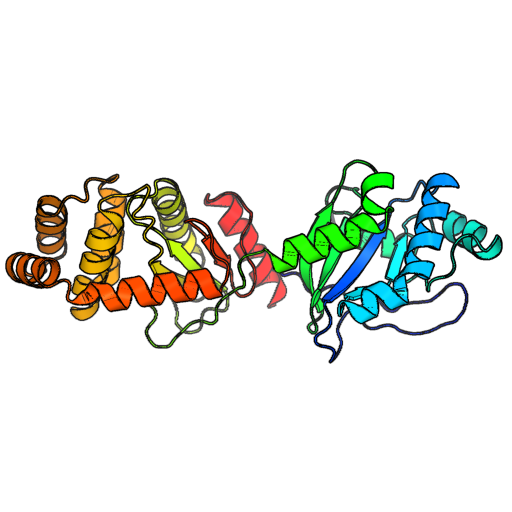 GLN A C 1
ATOM 1455 O O . GLN A 1 193 ? -10.634 14.922 -1.721 1.00 96.31 193 GLN A O 1
ATOM 1460 N N . VAL A 1 194 ? -9.306 13.210 -1.136 1.00 94.81 194 VAL A N 1
ATOM 1461 C CA . VAL A 1 194 ? -9.262 12.560 -2.450 1.00 94.81 194 VAL A CA 1
ATOM 1462 C C . VAL A 1 194 ? -10.517 11.732 -2.718 1.00 94.81 194 VAL A C 1
ATOM 1464 O O . VAL A 1 194 ? -11.099 11.833 -3.797 1.00 94.81 194 VAL A O 1
ATOM 1467 N N . MET A 1 195 ? -10.969 10.941 -1.745 1.00 93.69 195 MET A N 1
ATOM 1468 C CA . MET A 1 195 ? -12.095 10.015 -1.889 1.00 93.69 195 MET A CA 1
ATOM 1469 C C . MET A 1 195 ? -13.378 10.678 -2.444 1.00 93.69 195 MET A C 1
ATOM 1471 O O . MET A 1 195 ? -13.959 10.131 -3.387 1.00 93.69 195 MET A O 1
ATOM 1475 N N . PRO A 1 196 ? -13.815 11.868 -1.975 1.00 93.44 196 PRO A N 1
ATOM 1476 C CA . PRO A 1 196 ? -15.016 12.524 -2.501 1.00 93.44 196 PRO A CA 1
ATOM 1477 C C . PRO A 1 196 ? -14.929 12.914 -3.985 1.00 93.44 196 PRO A C 1
ATOM 1479 O O . PRO A 1 196 ? -15.964 13.057 -4.638 1.00 93.44 196 PRO A O 1
ATOM 1482 N N . LEU A 1 197 ? -13.717 13.084 -4.528 1.00 95.19 197 LEU A N 1
ATOM 1483 C CA . LEU A 1 197 ? -13.499 13.455 -5.930 1.00 95.19 197 LEU A CA 1
ATOM 1484 C C . LEU A 1 197 ? -13.782 12.289 -6.888 1.00 95.19 197 LEU A C 1
ATOM 1486 O O . LEU A 1 197 ? -14.160 12.524 -8.034 1.00 95.19 197 LEU A O 1
ATOM 1490 N N . TYR A 1 198 ? -13.628 11.050 -6.414 1.00 94.44 198 TYR A N 1
ATOM 1491 C CA . TYR A 1 198 ? -13.733 9.834 -7.226 1.00 94.44 198 TYR A CA 1
ATOM 1492 C C . TYR A 1 198 ? -14.989 9.003 -6.948 1.00 94.44 198 TYR A C 1
ATOM 1494 O O . TYR A 1 198 ? -15.312 8.127 -7.745 1.00 94.44 198 TYR A O 1
ATOM 1502 N N . LYS A 1 199 ? -15.738 9.318 -5.883 1.00 90.81 199 LYS A N 1
ATOM 1503 C CA . LYS A 1 199 ? -17.065 8.755 -5.578 1.00 90.81 199 LYS A CA 1
ATOM 1504 C C . LYS A 1 199 ? -17.091 7.219 -5.644 1.00 90.81 199 LYS A C 1
ATOM 1506 O O . LYS A 1 199 ? -16.417 6.553 -4.868 1.00 90.81 199 LYS A O 1
ATOM 1511 N N . ASP A 1 200 ? -17.877 6.668 -6.564 1.00 93.12 200 ASP A N 1
ATOM 1512 C CA . ASP A 1 200 ? -18.095 5.245 -6.803 1.00 93.12 200 ASP A CA 1
ATOM 1513 C C . ASP A 1 200 ? -16.871 4.532 -7.387 1.00 93.12 200 ASP A C 1
ATOM 1515 O O . ASP A 1 200 ? -16.814 3.304 -7.381 1.00 93.12 200 ASP A O 1
ATOM 1519 N N . LYS A 1 201 ? -15.865 5.290 -7.837 1.00 94.19 201 LYS A N 1
ATOM 1520 C CA . LYS A 1 201 ? -14.638 4.740 -8.411 1.00 94.19 201 LYS A CA 1
ATOM 1521 C C . LYS A 1 201 ? -13.564 4.390 -7.380 1.00 94.19 201 LYS A C 1
ATOM 1523 O O . LYS A 1 201 ? -12.498 3.924 -7.775 1.00 94.19 201 LYS A O 1
ATOM 1528 N N . PHE A 1 202 ? -13.808 4.640 -6.094 1.00 95.12 202 PHE A N 1
ATOM 1529 C CA . PHE A 1 202 ? -12.798 4.534 -5.044 1.00 95.12 202 PHE A CA 1
ATOM 1530 C C . PHE A 1 202 ? -13.276 3.710 -3.845 1.00 95.12 202 PHE A C 1
ATOM 1532 O O . PHE A 1 202 ? -14.408 3.855 -3.374 1.00 95.12 202 PHE A O 1
ATOM 1539 N N . GLN A 1 203 ? -12.371 2.888 -3.323 1.00 96.50 203 GLN A N 1
ATOM 1540 C CA . GLN A 1 203 ? -12.511 2.169 -2.065 1.00 96.50 203 GLN A CA 1
ATOM 1541 C C . GLN A 1 203 ? -11.238 2.322 -1.242 1.00 96.50 203 GLN A C 1
ATOM 1543 O O . GLN A 1 203 ? -10.136 2.222 -1.773 1.00 96.50 203 GLN A O 1
ATOM 1548 N N . PHE A 1 204 ? -11.395 2.502 0.061 1.00 97.62 204 PHE A N 1
ATOM 1549 C CA . PHE A 1 204 ? -10.316 2.472 1.033 1.00 97.62 204 PHE A CA 1
ATOM 1550 C C . PHE A 1 204 ? -10.531 1.345 2.034 1.00 97.62 204 PHE A C 1
ATOM 1552 O O . PHE A 1 204 ? -11.625 1.175 2.570 1.00 97.62 204 PHE A O 1
ATOM 1559 N N . ILE A 1 205 ? -9.466 0.595 2.273 1.00 98.00 205 ILE A N 1
ATOM 1560 C CA . ILE A 1 205 ? -9.363 -0.479 3.244 1.00 98.00 205 ILE A CA 1
ATOM 1561 C C . ILE A 1 205 ? -8.254 -0.119 4.215 1.00 98.00 205 ILE A C 1
ATOM 1563 O O . ILE A 1 205 ? -7.148 0.228 3.797 1.00 98.00 205 ILE A O 1
ATOM 1567 N N . PHE A 1 206 ? -8.543 -0.254 5.502 1.00 98.38 206 PHE A N 1
ATOM 1568 C CA . PHE A 1 206 ? -7.557 -0.084 6.557 1.00 98.38 206 PHE A CA 1
ATOM 1569 C C . PHE A 1 206 ? -7.331 -1.409 7.280 1.00 98.38 206 PHE A C 1
ATOM 1571 O O . PHE A 1 206 ? -8.291 -2.082 7.646 1.00 98.38 206 PHE A O 1
ATOM 1578 N N . ARG A 1 207 ? -6.063 -1.760 7.493 1.00 98.12 207 ARG A N 1
ATOM 1579 C CA . ARG A 1 207 ? -5.617 -2.915 8.276 1.00 98.12 207 ARG A CA 1
ATOM 1580 C C . ARG A 1 207 ? -4.605 -2.480 9.323 1.00 98.12 207 ARG A C 1
ATOM 1582 O O . ARG A 1 207 ? -3.771 -1.600 9.095 1.00 98.12 207 ARG A O 1
ATOM 1589 N N . HIS A 1 208 ? -4.650 -3.120 10.477 1.00 98.31 208 HIS A N 1
ATOM 1590 C CA . HIS A 1 208 ? -3.820 -2.787 11.616 1.00 98.31 208 HIS A CA 1
ATOM 1591 C C . HIS A 1 208 ? -2.369 -3.261 11.436 1.00 98.31 208 HIS A C 1
ATOM 1593 O O . HIS A 1 208 ? -2.081 -4.433 11.201 1.00 98.31 208 HIS A O 1
ATOM 1599 N N . PHE A 1 209 ? -1.422 -2.338 11.623 1.00 98.12 209 PHE A N 1
ATOM 1600 C CA . PHE A 1 209 ? 0.011 -2.621 11.741 1.00 98.12 209 PHE A CA 1
ATOM 1601 C C . PHE A 1 209 ? 0.606 -1.927 12.978 1.00 98.12 209 PHE A C 1
ATOM 1603 O O . PHE A 1 209 ? 1.429 -1.017 12.857 1.00 98.12 209 PHE A O 1
ATOM 1610 N N . PRO A 1 210 ? 0.197 -2.317 14.198 1.00 96.62 210 PRO A N 1
ATOM 1611 C CA . PRO A 1 210 ? 0.624 -1.635 15.412 1.00 96.62 210 PRO A CA 1
ATOM 1612 C C . PRO A 1 210 ? 2.118 -1.851 15.686 1.00 96.62 210 PRO A C 1
ATOM 1614 O O . PRO A 1 210 ? 2.572 -2.946 16.030 1.00 96.62 210 PRO A O 1
ATOM 1617 N N . MET A 1 211 ? 2.913 -0.785 15.612 1.00 94.12 211 MET A N 1
ATOM 1618 C CA . MET A 1 211 ? 4.341 -0.816 15.922 1.00 94.12 211 MET A CA 1
ATOM 1619 C C . MET A 1 211 ? 4.587 -0.692 17.428 1.00 94.12 211 MET A C 1
ATOM 1621 O O . MET A 1 211 ? 5.209 0.269 17.874 1.00 94.12 211 MET A O 1
ATOM 1625 N N . ARG A 1 212 ? 4.179 -1.691 18.223 1.00 90.75 212 ARG A N 1
ATOM 1626 C CA . ARG A 1 212 ? 4.285 -1.683 19.703 1.00 90.75 212 ARG A CA 1
ATOM 1627 C C . ARG A 1 212 ? 5.649 -1.227 20.248 1.00 90.75 212 ARG A C 1
ATOM 1629 O O . ARG A 1 212 ? 5.719 -0.615 21.306 1.00 90.75 212 ARG A O 1
ATOM 1636 N N . GLN A 1 213 ? 6.740 -1.524 19.538 1.00 91.25 213 GLN A N 1
ATOM 1637 C CA . GLN A 1 213 ? 8.100 -1.134 19.938 1.00 91.25 213 GLN A CA 1
ATOM 1638 C C . GLN A 1 213 ? 8.354 0.383 19.891 1.00 91.25 213 GLN A C 1
ATOM 1640 O O . GLN A 1 213 ? 9.247 0.868 20.578 1.00 91.25 213 GLN A O 1
ATOM 1645 N N . ARG A 1 214 ? 7.610 1.123 19.062 1.00 92.81 214 ARG A N 1
ATOM 1646 C CA . ARG A 1 214 ? 7.720 2.583 18.893 1.00 92.81 214 ARG A CA 1
ATOM 1647 C C . ARG A 1 214 ? 6.486 3.321 19.409 1.00 92.81 214 ARG A C 1
ATOM 1649 O O . ARG A 1 214 ? 6.594 4.470 19.817 1.00 92.81 214 ARG A O 1
ATOM 1656 N N . HIS A 1 215 ? 5.336 2.658 19.382 1.00 95.56 215 HIS A N 1
ATOM 1657 C CA . HIS A 1 215 ? 4.022 3.219 19.641 1.00 95.56 215 HIS A CA 1
ATOM 1658 C C . HIS A 1 215 ? 3.340 2.424 20.773 1.00 95.56 215 HIS A C 1
ATOM 1660 O O . HIS A 1 215 ? 2.789 1.345 20.529 1.00 95.56 215 HIS A O 1
ATOM 1666 N N . PRO A 1 216 ? 3.413 2.904 22.029 1.00 95.19 216 PRO A N 1
ATOM 1667 C CA . PRO A 1 216 ? 2.982 2.138 23.204 1.00 95.19 216 PRO A CA 1
ATOM 1668 C C . PRO A 1 216 ? 1.469 1.866 23.273 1.00 95.19 216 PRO A C 1
ATOM 1670 O O . PRO A 1 216 ? 1.060 0.869 23.861 1.00 95.19 216 PRO A O 1
ATOM 1673 N N . PHE A 1 217 ? 0.650 2.713 22.652 1.00 96.38 217 PHE A N 1
ATOM 1674 C CA . PHE A 1 217 ? -0.814 2.635 22.612 1.00 96.38 217 PHE A CA 1
ATOM 1675 C C . PHE A 1 217 ? -1.362 2.057 21.296 1.00 96.38 217 PHE A C 1
ATOM 1677 O O . PHE A 1 217 ? -2.573 1.898 21.169 1.00 96.38 217 PHE A O 1
ATOM 1684 N N . ALA A 1 218 ? -0.511 1.695 20.328 1.00 96.50 218 ALA A N 1
ATOM 1685 C CA . ALA A 1 218 ? -0.946 1.252 19.000 1.00 96.50 218 ALA A CA 1
ATOM 1686 C C . ALA A 1 218 ? -1.898 0.047 19.041 1.00 96.50 218 ALA A C 1
ATOM 1688 O O . ALA A 1 218 ? -2.916 0.035 18.354 1.00 96.50 218 ALA A O 1
ATOM 1689 N N . ILE A 1 219 ? -1.601 -0.949 19.885 1.00 97.19 219 ILE A N 1
ATOM 1690 C CA . ILE A 1 219 ? -2.461 -2.132 20.042 1.00 97.19 219 ILE A CA 1
ATOM 1691 C C . ILE A 1 219 ? -3.795 -1.749 20.696 1.00 97.19 219 ILE A C 1
ATOM 1693 O O . ILE A 1 219 ? -4.838 -2.222 20.262 1.00 97.19 219 ILE A O 1
ATOM 1697 N N . GLN A 1 220 ? -3.789 -0.891 21.721 1.00 97.19 220 GLN A N 1
ATOM 1698 C CA . GLN A 1 220 ? -5.026 -0.472 22.393 1.00 97.19 220 GLN A CA 1
ATOM 1699 C C . GLN A 1 220 ? -5.922 0.353 21.462 1.00 97.19 220 GLN A C 1
ATOM 1701 O O . GLN A 1 220 ? -7.128 0.127 21.425 1.00 97.19 220 GLN A O 1
ATOM 1706 N N . ALA A 1 221 ? -5.339 1.254 20.668 1.00 98.12 221 ALA A N 1
ATOM 1707 C CA . ALA A 1 221 ? -6.066 2.027 19.666 1.00 98.12 221 ALA A CA 1
ATOM 1708 C C . ALA A 1 221 ? -6.659 1.127 18.567 1.00 98.12 221 ALA A C 1
ATOM 1710 O O . ALA A 1 221 ? -7.821 1.287 18.202 1.00 98.12 221 ALA A O 1
ATOM 1711 N N . ALA A 1 222 ? -5.901 0.133 18.088 1.00 98.44 222 ALA A N 1
ATOM 1712 C CA . ALA A 1 222 ? -6.402 -0.859 17.137 1.00 98.44 222 ALA A CA 1
ATOM 1713 C C . ALA A 1 222 ? -7.578 -1.667 17.715 1.00 98.44 222 ALA A C 1
ATOM 1715 O O . ALA A 1 222 ? -8.632 -1.747 17.094 1.00 98.44 222 ALA A O 1
ATOM 1716 N N . GLN A 1 223 ? -7.465 -2.154 18.955 1.00 98.69 223 GLN A N 1
ATOM 1717 C CA . GLN A 1 223 ? -8.572 -2.840 19.630 1.00 98.69 223 GLN A CA 1
ATOM 1718 C C . GLN A 1 223 ? -9.808 -1.947 19.814 1.00 98.69 223 GLN A C 1
ATOM 1720 O O . GLN A 1 223 ? -10.935 -2.429 19.731 1.00 98.69 223 GLN A O 1
ATOM 1725 N N . ALA A 1 224 ? -9.620 -0.649 20.064 1.00 98.69 224 ALA A N 1
ATOM 1726 C CA . ALA A 1 224 ? -10.729 0.292 20.179 1.00 98.69 224 ALA A CA 1
ATOM 1727 C C . ALA A 1 224 ? -11.443 0.517 18.833 1.00 98.69 224 ALA A C 1
ATOM 1729 O O . ALA A 1 224 ? -12.667 0.659 18.819 1.00 98.69 224 ALA A O 1
ATOM 1730 N N . ALA A 1 225 ? -10.709 0.494 17.713 1.00 98.69 225 ALA A N 1
ATOM 1731 C CA . ALA A 1 225 ? -11.300 0.496 16.376 1.00 98.69 225 ALA A CA 1
ATOM 1732 C C . ALA A 1 225 ? -12.099 -0.785 16.107 1.00 98.69 225 ALA A C 1
ATOM 1734 O O . ALA A 1 225 ? -13.249 -0.694 15.690 1.00 98.69 225 ALA A O 1
ATOM 1735 N N . GLU A 1 226 ? -11.543 -1.957 16.421 1.00 98.75 226 GLU A N 1
ATOM 1736 C CA . GLU A 1 226 ? -12.229 -3.248 16.269 1.00 98.75 226 GLU A CA 1
ATOM 1737 C C . GLU A 1 226 ? -13.506 -3.334 17.120 1.00 98.75 226 GLU A C 1
ATOM 1739 O O . GLU A 1 226 ? -14.572 -3.712 16.632 1.00 98.75 226 GLU A O 1
ATOM 1744 N N . PHE A 1 227 ? -13.451 -2.873 18.374 1.00 98.75 227 PHE A N 1
ATOM 1745 C CA . PHE A 1 227 ? -14.634 -2.748 19.230 1.00 98.75 227 PHE A CA 1
ATOM 1746 C C . PHE A 1 227 ? -15.713 -1.855 18.608 1.00 98.75 227 PHE A C 1
ATOM 1748 O O . PHE A 1 227 ? -16.906 -2.172 18.676 1.00 98.75 227 PHE A O 1
ATOM 1755 N N . ALA A 1 228 ? -15.313 -0.725 18.023 1.00 98.75 228 ALA A N 1
ATOM 1756 C CA . ALA A 1 228 ? -16.235 0.168 17.337 1.00 98.75 228 ALA A CA 1
ATOM 1757 C C . ALA A 1 228 ? -16.808 -0.485 16.072 1.00 98.75 228 ALA A C 1
ATOM 1759 O O . ALA A 1 228 ? -18.009 -0.389 15.818 1.00 98.75 228 ALA A O 1
ATOM 1760 N N . GLY A 1 229 ? -15.981 -1.209 15.320 1.00 98.38 229 GLY A N 1
ATOM 1761 C CA . GLY A 1 229 ? -16.380 -1.960 14.138 1.00 98.38 229 GLY A CA 1
ATOM 1762 C C . GLY A 1 229 ? -17.397 -3.057 14.429 1.00 98.38 229 GLY A C 1
ATOM 1763 O O . GLY A 1 229 ? -18.410 -3.142 13.734 1.00 98.38 229 GLY A O 1
ATOM 1764 N N . ALA A 1 230 ? -17.231 -3.800 15.525 1.00 98.12 230 ALA A N 1
ATOM 1765 C CA . ALA A 1 230 ? -18.215 -4.776 16.000 1.00 98.12 230 ALA A CA 1
ATOM 1766 C C . ALA A 1 230 ? -19.597 -4.157 16.312 1.00 98.12 230 ALA A C 1
ATOM 1768 O O . ALA A 1 230 ? -20.597 -4.867 16.408 1.00 98.12 230 ALA A O 1
ATOM 1769 N N . GLN A 1 231 ? -19.666 -2.830 16.454 1.00 98.19 231 GLN A N 1
ATOM 1770 C CA . GLN A 1 231 ? -20.889 -2.053 16.671 1.00 98.19 231 GLN A CA 1
ATOM 1771 C C . GLN A 1 231 ? -21.279 -1.193 15.458 1.00 98.19 231 GLN A C 1
ATOM 1773 O O . GLN A 1 231 ? -22.152 -0.332 15.569 1.00 98.19 231 GLN A O 1
ATOM 1778 N N . GLY A 1 232 ? -20.650 -1.419 14.301 1.00 97.94 232 GLY A N 1
ATOM 1779 C CA . GLY A 1 232 ? -20.935 -0.711 13.054 1.00 97.94 232 GLY A CA 1
ATOM 1780 C C . GLY A 1 232 ? -20.388 0.716 12.990 1.00 97.94 232 GLY A C 1
ATOM 1781 O O . GLY A 1 232 ? -20.872 1.489 12.174 1.00 97.94 232 GLY A O 1
ATOM 1782 N N . LYS A 1 233 ? -19.413 1.070 13.841 1.00 98.56 233 LYS A N 1
ATOM 1783 C CA . LYS A 1 233 ? -18.840 2.425 13.955 1.00 98.56 233 LYS A CA 1
ATOM 1784 C C . LYS A 1 233 ? -17.321 2.485 13.780 1.00 98.56 233 LYS A C 1
ATOM 1786 O O . LYS A 1 233 ? -16.649 3.325 14.384 1.00 98.56 233 LYS A O 1
ATOM 1791 N N . PHE A 1 234 ? -16.759 1.556 13.001 1.00 98.69 234 PHE A N 1
ATOM 1792 C CA . PHE A 1 234 ? -15.312 1.489 12.768 1.00 98.69 234 PHE A CA 1
ATOM 1793 C C . PHE A 1 234 ? -14.768 2.827 12.256 1.00 98.69 234 PHE A C 1
ATOM 1795 O O . PHE A 1 234 ? -13.814 3.365 12.813 1.00 98.69 234 PHE A O 1
ATOM 1802 N N . TRP A 1 235 ? -15.399 3.383 11.217 1.00 98.25 235 TRP A N 1
ATOM 1803 C CA . TRP A 1 235 ? -14.899 4.566 10.519 1.00 98.25 235 TRP A CA 1
ATOM 1804 C C . TRP A 1 235 ? -15.037 5.847 11.333 1.00 98.25 235 TRP A C 1
ATOM 1806 O O . TRP A 1 235 ? -14.147 6.691 11.295 1.00 98.25 235 TRP A O 1
ATOM 1816 N N . GLU A 1 236 ? -16.097 5.981 12.121 1.00 98.50 236 GLU A N 1
ATOM 1817 C CA . GLU A 1 236 ? -16.271 7.096 13.045 1.00 98.50 236 GLU A CA 1
ATOM 1818 C C . GLU A 1 236 ? -15.166 7.092 14.103 1.00 98.50 236 GLU A C 1
ATOM 1820 O O . GLU A 1 236 ? -14.550 8.127 14.361 1.00 98.50 236 GLU A O 1
ATOM 1825 N N . MET A 1 237 ? -14.863 5.921 14.674 1.00 98.62 237 MET A N 1
ATOM 1826 C CA . MET A 1 237 ? -13.773 5.775 15.641 1.00 98.62 237 MET A CA 1
ATOM 1827 C C . MET A 1 237 ? -12.404 6.013 14.991 1.00 98.62 237 MET A C 1
ATOM 1829 O O . MET A 1 237 ? -11.559 6.704 15.557 1.00 98.62 237 MET A O 1
ATOM 1833 N N . HIS A 1 238 ? -12.199 5.492 13.782 1.00 98.38 238 HIS A N 1
ATOM 1834 C CA . HIS A 1 238 ? -10.988 5.677 12.985 1.00 98.38 238 HIS A CA 1
ATOM 1835 C C . HIS A 1 238 ? -10.694 7.162 12.719 1.00 98.38 238 HIS A C 1
ATOM 1837 O O . HIS A 1 238 ? -9.600 7.641 13.023 1.00 98.38 238 HIS A O 1
ATOM 1843 N N . VAL A 1 239 ? -11.690 7.912 12.227 1.00 97.62 239 VAL A N 1
ATOM 1844 C CA . VAL A 1 239 ? -11.593 9.366 12.014 1.00 97.62 239 VAL A CA 1
ATOM 1845 C C . VAL A 1 239 ? -11.269 10.070 13.328 1.00 97.62 239 VAL A C 1
ATOM 1847 O O . VAL A 1 239 ? -10.299 10.827 13.406 1.00 97.62 239 VAL A O 1
ATOM 1850 N N . ARG A 1 240 ? -12.032 9.769 14.385 1.00 97.94 240 ARG A N 1
ATOM 1851 C CA . ARG A 1 240 ? -11.898 10.438 15.681 1.00 97.94 240 ARG A CA 1
ATOM 1852 C C . ARG A 1 240 ? -10.512 10.266 16.303 1.00 97.94 240 ARG A C 1
ATOM 1854 O O . ARG A 1 240 ? -10.010 11.200 16.937 1.00 97.94 240 ARG A O 1
ATOM 1861 N N . MET A 1 241 ? -9.901 9.092 16.138 1.00 97.81 241 MET A N 1
ATOM 1862 C CA . MET A 1 241 ? -8.562 8.796 16.651 1.00 97.81 241 MET A CA 1
ATOM 1863 C C . MET A 1 241 ? -7.461 9.537 15.887 1.00 97.81 241 MET A C 1
ATOM 1865 O O . MET A 1 241 ? -6.543 10.059 16.521 1.00 97.81 241 MET A O 1
ATOM 1869 N N . PHE A 1 242 ? -7.555 9.654 14.559 1.00 96.75 242 PHE A N 1
ATOM 1870 C CA . PHE A 1 242 ? -6.570 10.421 13.788 1.00 96.75 242 PHE A CA 1
ATOM 1871 C C . PHE A 1 242 ? -6.676 11.937 14.016 1.00 96.75 242 PHE A C 1
ATOM 1873 O O . PHE A 1 242 ? -5.652 12.619 14.095 1.00 96.75 242 PHE A O 1
ATOM 1880 N N . GLU A 1 243 ? -7.881 12.471 14.234 1.00 94.38 243 GLU A N 1
ATOM 1881 C CA . GLU A 1 243 ? -8.080 13.880 14.616 1.00 94.38 243 GLU A CA 1
ATOM 1882 C C . GLU A 1 243 ? -7.434 14.234 15.969 1.00 94.38 243 GLU A C 1
ATOM 1884 O O . GLU A 1 243 ? -7.048 15.381 16.209 1.00 94.38 243 GLU A O 1
ATOM 1889 N N . ALA A 1 244 ? -7.271 13.243 16.847 1.00 87.44 244 ALA A N 1
ATOM 1890 C CA . ALA A 1 244 ? -6.763 13.397 18.207 1.00 87.44 244 ALA A CA 1
ATOM 1891 C C . ALA A 1 244 ? -5.229 13.510 18.332 1.00 87.44 244 ALA A C 1
ATOM 1893 O O . ALA A 1 244 ? -4.725 13.637 19.448 1.00 87.44 244 ALA A O 1
ATOM 1894 N N . ARG A 1 245 ? -4.470 13.494 17.225 1.00 79.44 245 ARG A N 1
ATOM 1895 C CA . ARG A 1 245 ? -3.008 13.740 17.198 1.00 79.44 245 ARG A CA 1
ATOM 1896 C C . ARG A 1 245 ? -2.224 12.961 18.272 1.00 79.44 245 ARG A C 1
ATOM 1898 O O . ARG A 1 245 ? -1.447 13.546 19.025 1.00 79.44 245 ARG A O 1
ATOM 1905 N N . ASN A 1 246 ? -2.408 11.642 18.316 1.00 84.88 246 ASN A N 1
ATOM 1906 C CA . ASN A 1 246 ? -1.726 10.685 19.206 1.00 84.88 246 ASN A CA 1
ATOM 1907 C C . ASN A 1 246 ? -2.139 10.675 20.687 1.00 84.88 246 ASN A C 1
ATOM 1909 O O . ASN A 1 246 ? -1.573 9.887 21.445 1.00 84.88 246 ASN A O 1
ATOM 1913 N N . ALA A 1 247 ? -3.137 11.458 21.099 1.00 94.06 247 ALA A N 1
ATOM 1914 C CA . ALA A 1 247 ? -3.779 11.303 22.403 1.00 94.06 247 ALA A CA 1
ATOM 1915 C C . ALA A 1 247 ? -4.592 9.989 22.425 1.00 94.06 247 ALA A C 1
ATOM 1917 O O . ALA A 1 247 ? -5.798 10.005 22.194 1.00 94.06 247 ALA A O 1
ATOM 1918 N N . LEU A 1 248 ? -3.935 8.854 22.678 1.00 96.25 248 LEU A N 1
ATOM 1919 C CA . LEU A 1 248 ? -4.478 7.492 22.521 1.00 96.25 248 LEU A CA 1
ATOM 1920 C C . LEU A 1 248 ? -4.346 6.629 23.786 1.00 96.25 248 LEU A C 1
ATOM 1922 O O . LEU A 1 248 ? -4.471 5.407 23.720 1.00 96.25 248 LEU A O 1
ATOM 1926 N N . GLU A 1 249 ? -4.121 7.252 24.943 1.00 96.56 249 GLU A N 1
ATOM 1927 C CA . GLU A 1 249 ? -4.270 6.597 26.240 1.00 96.56 249 GLU A CA 1
ATOM 1928 C C . GLU A 1 249 ? -5.682 6.014 26.411 1.00 96.56 249 GLU A C 1
ATOM 1930 O O . GLU A 1 249 ? -6.643 6.440 25.763 1.00 96.56 249 GLU A O 1
ATOM 1935 N N . THR A 1 250 ? -5.826 5.053 27.328 1.00 96.44 250 THR A N 1
ATOM 1936 C CA . THR A 1 250 ? -7.105 4.365 27.555 1.00 96.44 250 THR A CA 1
ATOM 1937 C C . THR A 1 250 ? -8.230 5.353 27.856 1.00 96.44 250 THR A C 1
ATOM 1939 O O . THR A 1 250 ? -9.301 5.238 27.273 1.00 96.44 250 THR A O 1
ATOM 1942 N N . GLU A 1 251 ? -7.985 6.363 28.689 1.00 97.25 251 GLU A N 1
ATOM 1943 C CA . GLU A 1 251 ? -8.955 7.401 29.050 1.00 97.25 251 GLU A CA 1
ATOM 1944 C C . GLU A 1 251 ? -9.450 8.185 27.829 1.00 97.25 251 GLU A C 1
ATOM 1946 O O . GLU A 1 251 ? -10.623 8.561 27.758 1.00 97.25 251 GLU A O 1
ATOM 1951 N N . ASN A 1 252 ? -8.578 8.387 26.845 1.00 98.12 252 ASN A N 1
ATOM 1952 C CA . ASN A 1 252 ? -8.895 9.131 25.636 1.00 98.12 252 ASN A CA 1
ATOM 1953 C C . ASN A 1 252 ? -9.738 8.275 24.690 1.00 98.12 252 ASN A C 1
ATOM 1955 O O . ASN A 1 252 ? -10.763 8.747 24.205 1.00 98.12 252 ASN A O 1
ATOM 1959 N N . LEU A 1 253 ? -9.374 6.999 24.507 1.00 98.38 253 LEU A N 1
ATOM 1960 C CA . LEU A 1 253 ? -10.190 6.017 23.775 1.00 98.38 253 LEU A CA 1
ATOM 1961 C C . LEU A 1 253 ? -11.593 5.891 24.406 1.00 98.38 253 LEU A C 1
ATOM 1963 O O . LEU A 1 253 ? -12.598 5.886 23.697 1.00 98.38 253 LEU A O 1
ATOM 1967 N N . LEU A 1 254 ? -11.633 5.917 25.743 1.00 98.50 254 LEU A N 1
ATOM 1968 C CA . LEU A 1 254 ? -12.736 6.305 26.633 1.00 98.50 254 LEU A CA 1
ATOM 1969 C C . LEU A 1 254 ? -13.701 7.336 26.051 1.00 98.50 254 LEU A C 1
ATOM 1971 O O . LEU A 1 254 ? -14.881 7.094 25.785 1.00 98.50 254 LEU A O 1
ATOM 1975 N N . CYS A 1 255 ? -13.170 8.546 25.935 1.00 98.25 255 CYS A N 1
ATOM 1976 C CA . CYS A 1 255 ? -13.886 9.716 25.459 1.00 98.25 255 CYS A CA 1
ATOM 1977 C C . CYS A 1 255 ? -14.292 9.571 23.993 1.00 98.25 255 CYS A C 1
ATOM 1979 O O . CYS A 1 255 ? -15.433 9.870 23.662 1.00 98.25 255 CYS A O 1
ATOM 1981 N N . TYR A 1 256 ? -13.416 9.043 23.138 1.00 98.44 256 TYR A N 1
ATOM 1982 C CA . TYR A 1 256 ? -13.692 8.897 21.707 1.00 98.44 256 TYR A CA 1
ATOM 1983 C C . TYR A 1 256 ? -14.836 7.928 21.445 1.00 98.44 256 TYR A C 1
ATOM 1985 O O . TYR A 1 256 ? -15.692 8.222 20.618 1.00 98.44 256 TYR A O 1
ATOM 1993 N N . ALA A 1 257 ? -14.922 6.838 22.212 1.00 98.50 257 ALA A N 1
ATOM 1994 C CA . ALA A 1 257 ? -16.072 5.947 22.179 1.00 98.50 257 ALA A CA 1
ATOM 1995 C C . ALA A 1 257 ? -17.374 6.706 22.473 1.00 98.50 257 ALA A C 1
ATOM 1997 O O . ALA A 1 257 ? -18.344 6.551 21.736 1.00 98.50 257 ALA A O 1
ATOM 1998 N N . ARG A 1 258 ? -17.395 7.580 23.491 1.00 98.38 258 ARG A N 1
ATOM 1999 C CA . ARG A 1 258 ? -18.579 8.408 23.789 1.00 98.38 258 ARG A CA 1
ATOM 2000 C C . ARG A 1 258 ? -18.887 9.393 22.664 1.00 98.38 258 ARG A C 1
ATOM 2002 O O . ARG A 1 258 ? -20.051 9.508 22.291 1.00 98.38 258 ARG A O 1
ATOM 2009 N N . ASP A 1 259 ? -17.866 10.049 22.113 1.00 98.00 259 ASP A N 1
ATOM 2010 C CA . ASP A 1 259 ? -18.005 11.023 21.020 1.00 98.00 259 ASP A CA 1
ATOM 2011 C C . ASP A 1 259 ? -18.667 10.391 19.789 1.00 98.00 259 ASP A C 1
ATOM 2013 O O . ASP A 1 259 ? -19.526 11.004 19.158 1.00 98.00 259 ASP A O 1
ATOM 2017 N N . VAL A 1 260 ? -18.328 9.134 19.486 1.00 98.31 260 VAL A N 1
ATOM 2018 C CA . VAL A 1 260 ? -18.932 8.384 18.376 1.00 98.31 260 VAL A CA 1
ATOM 2019 C C . VAL A 1 260 ? -20.183 7.606 18.799 1.00 98.31 260 VAL A C 1
ATOM 2021 O O . VAL A 1 260 ? -20.741 6.847 18.012 1.00 98.31 260 VAL A O 1
ATOM 2024 N N . GLY A 1 261 ? -20.690 7.802 20.020 1.00 98.12 261 GLY A N 1
ATOM 2025 C CA . GLY A 1 261 ? -21.934 7.210 20.518 1.00 98.12 261 GLY A CA 1
ATOM 2026 C C . GLY A 1 261 ? -21.853 5.704 20.781 1.00 98.12 261 GLY A C 1
ATOM 2027 O O . GLY A 1 261 ? -22.776 4.973 20.415 1.00 98.12 261 GLY A O 1
ATOM 2028 N N . LEU A 1 262 ? -20.740 5.244 21.346 1.00 98.62 262 LEU A N 1
ATOM 2029 C CA . LEU A 1 262 ? -20.505 3.895 21.860 1.00 98.62 262 LEU A CA 1
ATOM 2030 C C . LEU A 1 262 ? -20.461 3.900 23.394 1.00 98.62 262 LEU A C 1
ATOM 2032 O O . LEU A 1 262 ? -20.245 4.925 24.042 1.00 98.62 262 LEU A O 1
ATOM 2036 N N . ASP A 1 263 ? -20.652 2.722 23.980 1.00 98.56 263 ASP A N 1
ATOM 2037 C CA . ASP A 1 263 ? -20.588 2.515 25.425 1.00 98.56 263 ASP A CA 1
ATOM 2038 C C . ASP A 1 263 ? -19.125 2.415 25.893 1.00 98.56 263 ASP A C 1
ATOM 2040 O O . ASP A 1 263 ? -18.432 1.421 25.654 1.00 98.56 263 ASP A O 1
ATOM 2044 N N . ALA A 1 264 ? -18.658 3.470 26.558 1.00 98.44 264 ALA A N 1
ATOM 2045 C CA . ALA A 1 264 ? -17.301 3.573 27.082 1.00 98.44 264 ALA A CA 1
ATOM 2046 C C . ALA A 1 264 ? -16.976 2.534 28.166 1.00 98.44 264 ALA A C 1
ATOM 2048 O O . ALA A 1 264 ? -15.835 2.078 28.240 1.00 98.44 264 ALA A O 1
ATOM 2049 N N . ASP A 1 265 ? -17.949 2.139 28.988 1.00 98.44 265 ASP A N 1
ATOM 2050 C CA . ASP A 1 265 ? -17.713 1.164 30.056 1.00 98.44 265 ASP A CA 1
ATOM 2051 C C . ASP A 1 265 ? -17.563 -0.241 29.465 1.00 98.44 265 ASP A C 1
ATOM 2053 O O . ASP A 1 265 ? -16.713 -1.023 29.904 1.00 98.44 265 ASP A O 1
ATOM 2057 N N . LYS A 1 266 ? -18.317 -0.541 28.397 1.00 98.50 266 LYS A N 1
ATOM 2058 C CA . LYS A 1 266 ? -18.084 -1.748 27.594 1.00 98.50 266 LYS A CA 1
ATOM 2059 C C . LYS A 1 266 ? -16.714 -1.724 26.931 1.00 98.50 266 LYS A C 1
ATOM 2061 O O . LYS A 1 266 ? -15.998 -2.710 27.063 1.00 98.50 266 LYS A O 1
ATOM 2066 N N . LEU A 1 267 ? -16.311 -0.620 26.291 1.00 98.69 267 LEU A N 1
ATOM 2067 C CA . LEU A 1 267 ? -14.966 -0.526 25.707 1.00 98.69 267 LEU A CA 1
ATOM 2068 C C . LEU A 1 267 ? -13.889 -0.790 26.767 1.00 98.69 267 LEU A C 1
ATOM 2070 O O . LEU A 1 267 ? -12.981 -1.583 26.534 1.00 98.69 267 LEU A O 1
ATOM 2074 N N . ALA A 1 268 ? -14.010 -0.182 27.950 1.00 98.56 268 ALA A N 1
ATOM 2075 C CA . ALA A 1 268 ? -13.059 -0.377 29.041 1.00 98.56 268 ALA A CA 1
ATOM 2076 C C . ALA A 1 268 ? -12.963 -1.852 29.462 1.00 98.56 268 ALA A C 1
ATOM 2078 O O . ALA A 1 268 ? -11.866 -2.371 29.683 1.00 98.56 268 ALA A O 1
ATOM 2079 N N . ALA A 1 269 ? -14.103 -2.543 29.550 1.00 98.50 269 ALA A N 1
ATOM 2080 C CA . ALA A 1 269 ? -14.146 -3.963 29.874 1.00 98.50 269 ALA A CA 1
ATOM 2081 C C . ALA A 1 269 ? -13.499 -4.837 28.785 1.00 98.50 269 ALA A C 1
ATOM 2083 O O . ALA A 1 269 ? -12.765 -5.766 29.124 1.00 98.50 269 ALA A O 1
ATOM 2084 N N . GLU A 1 270 ? -13.737 -4.541 27.506 1.00 98.38 270 GLU A N 1
ATOM 2085 C CA . GLU A 1 270 ? -13.182 -5.294 26.373 1.00 98.38 270 GLU A CA 1
ATOM 2086 C C . GLU A 1 270 ? -11.672 -5.051 26.200 1.00 98.38 270 GLU A C 1
ATOM 2088 O O . GLU A 1 270 ? -10.916 -6.006 26.027 1.00 98.38 270 GLU A O 1
ATOM 2093 N N . LEU A 1 271 ? -11.200 -3.808 26.369 1.00 98.06 271 LEU A N 1
ATOM 2094 C CA . LEU A 1 271 ? -9.767 -3.484 26.387 1.00 98.06 271 LEU A CA 1
ATOM 2095 C C . LEU A 1 271 ? -9.041 -4.186 27.539 1.00 98.06 271 LEU A C 1
ATOM 2097 O O . LEU A 1 271 ? -7.942 -4.700 27.357 1.00 98.06 271 LEU A O 1
ATOM 2101 N N . LYS A 1 272 ? -9.656 -4.249 28.728 1.00 97.88 272 LYS A N 1
ATOM 2102 C CA . LYS A 1 272 ? -9.085 -4.958 29.885 1.00 97.88 272 LYS A CA 1
ATOM 2103 C C . LYS A 1 272 ? -8.978 -6.468 29.654 1.00 97.88 272 LYS A C 1
ATOM 2105 O O . LYS A 1 272 ? -8.099 -7.107 30.227 1.00 97.88 272 LYS A O 1
ATOM 2110 N N . LYS A 1 273 ? -9.891 -7.041 28.868 1.00 98.00 273 LYS A N 1
ATOM 2111 C CA . LYS A 1 273 ? -9.898 -8.466 28.512 1.00 98.00 273 LYS A CA 1
ATOM 2112 C C . LYS A 1 273 ? -9.024 -8.793 27.302 1.00 98.00 273 LYS A C 1
ATOM 2114 O O . LYS A 1 273 ? -8.855 -9.976 27.024 1.00 98.00 273 LYS A O 1
ATOM 2119 N N . SER A 1 274 ? -8.495 -7.786 26.605 1.00 97.12 274 SER A N 1
ATOM 2120 C CA . SER A 1 274 ? -7.805 -7.958 25.325 1.00 97.12 274 SER A CA 1
ATOM 2121 C C . SER A 1 274 ? -8.669 -8.649 24.260 1.00 97.12 274 SER A C 1
ATOM 2123 O O . SER A 1 274 ? -8.166 -9.435 23.459 1.00 97.12 274 SER A O 1
ATOM 2125 N N . THR A 1 275 ? -9.983 -8.399 24.246 1.00 98.25 275 THR A N 1
ATOM 2126 C CA . THR A 1 275 ? -10.924 -9.173 23.413 1.00 98.25 275 THR A CA 1
ATOM 2127 C C . THR A 1 275 ? -10.568 -9.166 21.927 1.00 98.25 275 THR A C 1
ATOM 2129 O O . THR A 1 275 ? -10.711 -10.190 21.264 1.00 98.25 275 THR A O 1
ATOM 2132 N N . TYR A 1 276 ? -10.083 -8.035 21.413 1.00 98.38 276 TYR A N 1
ATOM 2133 C CA . TYR A 1 276 ? -9.748 -7.862 19.996 1.00 98.38 276 TYR A CA 1
ATOM 2134 C C . TYR A 1 276 ? -8.242 -7.963 19.725 1.00 98.38 276 TYR A C 1
ATOM 2136 O O . TYR A 1 276 ? -7.797 -7.706 18.610 1.00 98.38 276 TYR A O 1
ATOM 2144 N N . GLU A 1 277 ? -7.429 -8.303 20.732 1.00 97.31 277 GLU A N 1
ATOM 2145 C CA . GLU A 1 277 ? -5.974 -8.345 20.571 1.00 97.31 277 GLU A CA 1
ATOM 2146 C C . GLU A 1 277 ? -5.559 -9.372 19.516 1.00 97.31 277 GLU A C 1
ATOM 2148 O O . GLU A 1 277 ? -4.740 -9.050 18.661 1.00 97.31 277 GLU A O 1
ATOM 2153 N N . GLU A 1 278 ? -6.153 -10.569 19.510 1.00 97.50 278 GLU A N 1
ATOM 2154 C CA . GLU A 1 278 ? -5.787 -11.586 18.519 1.00 97.50 278 GLU A CA 1
ATOM 2155 C C . GLU A 1 278 ? -6.161 -11.158 17.096 1.00 97.50 278 GLU A C 1
ATOM 2157 O O . GLU A 1 278 ? -5.324 -11.301 16.212 1.00 97.50 278 GLU A O 1
ATOM 2162 N N . THR A 1 279 ? -7.327 -10.532 16.883 1.00 96.62 279 THR A N 1
ATOM 2163 C CA . THR A 1 279 ? -7.710 -9.949 15.581 1.00 96.62 279 THR A CA 1
ATOM 2164 C C . THR A 1 279 ? -6.640 -8.975 15.087 1.00 96.62 279 THR A C 1
ATOM 2166 O O . THR A 1 279 ? -6.108 -9.123 13.990 1.00 96.62 279 THR A O 1
ATOM 2169 N N . VAL A 1 280 ? -6.240 -8.025 15.937 1.00 98.00 280 VAL A N 1
ATOM 2170 C CA . VAL A 1 280 ? -5.206 -7.029 15.616 1.00 98.00 280 VAL A CA 1
ATOM 2171 C C . VAL A 1 280 ? -3.852 -7.687 15.317 1.00 98.00 280 VAL A C 1
ATOM 2173 O O . VAL A 1 280 ? -3.128 -7.269 14.410 1.00 98.00 280 VAL A O 1
ATOM 2176 N N . ILE A 1 281 ? -3.476 -8.716 16.079 1.00 96.81 281 ILE A N 1
ATOM 2177 C CA . ILE A 1 281 ? -2.213 -9.429 15.878 1.00 96.81 281 ILE A CA 1
ATOM 2178 C C . ILE A 1 281 ? -2.258 -10.299 14.613 1.00 96.81 281 ILE A C 1
ATOM 2180 O O . ILE A 1 281 ? -1.236 -10.424 13.937 1.00 96.81 281 ILE A O 1
ATOM 2184 N N . GLU A 1 282 ? -3.401 -10.877 14.251 1.00 96.19 282 GLU A N 1
ATOM 2185 C CA . GLU A 1 282 ? -3.581 -11.600 12.991 1.00 96.19 282 GLU A CA 1
ATOM 2186 C C . GLU A 1 282 ? -3.382 -10.682 11.783 1.00 96.19 282 GLU A C 1
ATOM 2188 O O . GLU A 1 282 ? -2.630 -11.048 10.876 1.00 96.19 282 GLU A O 1
ATOM 2193 N N . GLU A 1 283 ? -3.939 -9.468 11.802 1.00 96.56 283 GLU A N 1
ATOM 2194 C CA . GLU A 1 283 ? -3.693 -8.470 10.752 1.00 96.56 283 GLU A CA 1
ATOM 2195 C C . GLU A 1 283 ? -2.217 -8.074 10.666 1.00 96.56 283 GLU A C 1
ATOM 2197 O O . GLU A 1 283 ? -1.636 -8.038 9.579 1.00 96.56 283 GLU A O 1
ATOM 2202 N N . TYR A 1 284 ? -1.559 -7.879 11.813 1.00 96.94 284 TYR A N 1
ATOM 2203 C CA . TYR A 1 284 ? -0.119 -7.631 11.853 1.00 96.94 284 TYR A CA 1
ATOM 2204 C C . TYR A 1 284 ? 0.691 -8.796 11.256 1.00 96.94 284 TYR A C 1
ATOM 2206 O O . TYR A 1 284 ? 1.616 -8.581 10.467 1.00 96.94 284 TYR A O 1
ATOM 2214 N N . ARG A 1 285 ? 0.367 -10.048 11.609 1.00 96.06 285 ARG A N 1
ATOM 2215 C CA . ARG A 1 285 ? 1.050 -11.239 11.068 1.00 96.06 285 ARG A CA 1
ATOM 2216 C C . ARG A 1 285 ? 0.832 -11.366 9.561 1.00 96.06 285 ARG A C 1
ATOM 2218 O O . ARG A 1 285 ? 1.759 -11.740 8.839 1.00 96.06 285 ARG A O 1
ATOM 2225 N N . GLU A 1 286 ? -0.365 -11.049 9.083 1.00 94.69 286 GLU A N 1
ATOM 2226 C CA . GLU A 1 286 ? -0.691 -11.033 7.660 1.00 94.69 286 GLU A CA 1
ATOM 2227 C C . GLU A 1 286 ? 0.121 -9.961 6.923 1.00 94.69 286 GLU A C 1
ATOM 2229 O O . GLU A 1 286 ? 0.792 -10.276 5.938 1.00 94.69 286 GLU A O 1
ATOM 2234 N N . ALA A 1 287 ? 0.223 -8.755 7.473 1.00 95.50 287 ALA A N 1
ATOM 2235 C CA . ALA A 1 287 ? 1.086 -7.708 6.941 1.00 95.50 287 ALA A CA 1
ATOM 2236 C C . ALA A 1 287 ? 2.558 -8.159 6.837 1.00 95.50 287 ALA A C 1
ATOM 2238 O O . ALA A 1 287 ? 3.219 -7.951 5.815 1.00 95.50 287 ALA A O 1
ATOM 2239 N N . VAL A 1 288 ? 3.079 -8.846 7.862 1.00 93.81 288 VAL A N 1
ATOM 2240 C CA . VAL A 1 288 ? 4.442 -9.410 7.853 1.00 93.81 288 VAL A CA 1
ATOM 2241 C C . VAL A 1 288 ? 4.602 -10.478 6.765 1.00 93.81 288 VAL A C 1
ATOM 2243 O O . VAL A 1 288 ? 5.617 -10.487 6.062 1.00 93.81 288 VAL A O 1
ATOM 2246 N N . LYS A 1 289 ? 3.601 -11.344 6.555 1.00 92.38 289 LYS A N 1
ATOM 2247 C CA . LYS A 1 289 ? 3.572 -12.303 5.431 1.00 92.38 289 LYS A CA 1
ATOM 2248 C C . LYS A 1 289 ? 3.612 -11.577 4.081 1.00 92.38 289 LYS A C 1
ATOM 2250 O O . LYS A 1 289 ? 4.293 -12.026 3.155 1.00 92.38 289 LYS A O 1
ATOM 2255 N N . HIS A 1 290 ? 2.959 -10.422 4.005 1.00 90.69 290 HIS A N 1
ATOM 2256 C CA . HIS A 1 290 ? 3.001 -9.492 2.881 1.00 90.69 290 HIS A CA 1
ATOM 2257 C C . HIS A 1 290 ? 4.249 -8.597 2.862 1.00 90.69 290 HIS A C 1
ATOM 2259 O O . HIS A 1 290 ? 4.347 -7.702 2.033 1.00 90.69 290 HIS A O 1
ATOM 2265 N N . LYS A 1 291 ? 5.264 -8.864 3.697 1.00 91.81 291 LYS A N 1
ATOM 2266 C CA . LYS A 1 291 ? 6.546 -8.136 3.749 1.00 91.81 291 LYS A CA 1
ATOM 2267 C C . LYS A 1 291 ? 6.403 -6.644 4.068 1.00 91.81 291 LYS A C 1
ATOM 2269 O O . LYS A 1 291 ? 7.327 -5.875 3.794 1.00 91.81 291 LYS A O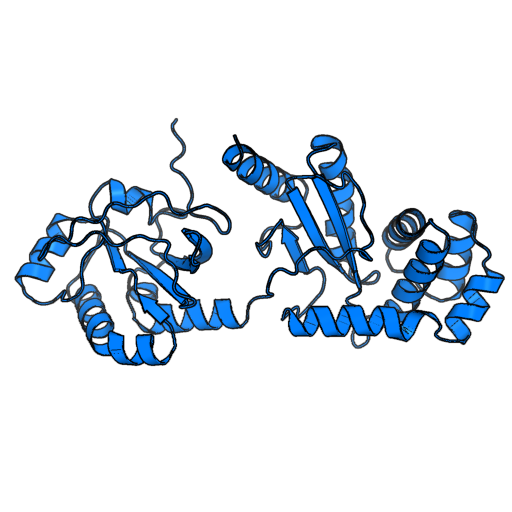 1
ATOM 2274 N N . VAL A 1 292 ? 5.282 -6.243 4.664 1.00 94.69 292 VAL A N 1
ATOM 2275 C CA . VAL A 1 292 ? 5.098 -4.914 5.250 1.00 94.69 292 VAL A CA 1
ATOM 2276 C C . VAL A 1 292 ? 6.072 -4.766 6.417 1.00 94.69 292 VAL A C 1
ATOM 2278 O O . VAL A 1 292 ? 6.227 -5.669 7.239 1.00 94.69 292 VAL A O 1
ATOM 2281 N N . LYS A 1 293 ? 6.779 -3.635 6.461 1.00 91.94 293 LYS A N 1
ATOM 2282 C CA . LYS A 1 293 ? 7.848 -3.376 7.445 1.00 91.94 293 LYS A CA 1
ATOM 2283 C C . LYS A 1 293 ? 7.550 -2.196 8.360 1.00 91.94 293 LYS A C 1
ATOM 2285 O O . LYS A 1 293 ? 8.120 -2.112 9.447 1.00 91.94 293 LYS A O 1
ATOM 2290 N N . SER A 1 294 ? 6.700 -1.279 7.916 1.00 93.88 294 SER A N 1
ATOM 2291 C CA . SER A 1 294 ? 6.377 -0.057 8.640 1.00 93.88 294 SER A CA 1
ATOM 2292 C C . SER A 1 294 ? 5.068 0.543 8.136 1.00 93.88 294 SER A C 1
ATOM 2294 O O . SER A 1 294 ? 4.781 0.431 6.944 1.00 93.88 294 SER A O 1
ATOM 2296 N N . PRO A 1 295 ? 4.323 1.234 9.004 1.00 94.88 295 PRO A N 1
ATOM 2297 C CA . PRO A 1 295 ? 3.190 2.038 8.614 1.00 94.88 295 PRO A CA 1
ATOM 2298 C C . PRO A 1 295 ? 3.643 3.481 8.262 1.00 94.88 295 PRO A C 1
ATOM 2300 O O . PRO A 1 295 ? 4.673 3.945 8.769 1.00 94.88 295 PRO A O 1
ATOM 2303 N N . PRO A 1 296 ? 2.883 4.204 7.426 1.00 96.94 296 PRO A N 1
ATOM 2304 C CA . PRO A 1 296 ? 1.893 3.627 6.526 1.00 96.94 296 PRO A CA 1
ATOM 2305 C C . PRO A 1 296 ? 2.599 2.807 5.435 1.00 96.94 296 PRO A C 1
ATOM 2307 O O . PRO A 1 296 ? 3.642 3.200 4.910 1.00 96.94 296 PRO A O 1
ATOM 2310 N N . THR A 1 297 ? 2.025 1.660 5.086 1.00 97.25 297 THR A N 1
ATOM 2311 C CA . THR A 1 297 ? 2.284 1.009 3.797 1.00 97.25 297 THR A CA 1
ATOM 2312 C C . THR A 1 297 ? 0.976 1.013 3.029 1.00 97.25 297 THR A C 1
ATOM 2314 O O . THR A 1 297 ? 0.019 0.376 3.461 1.00 97.25 297 THR A O 1
ATOM 2317 N N . LEU A 1 298 ? 0.944 1.734 1.908 1.00 97.12 298 LEU A N 1
ATOM 2318 C CA . LEU A 1 298 ? -0.230 1.852 1.053 1.00 97.12 298 LEU A CA 1
ATOM 2319 C C . LEU A 1 298 ? -0.047 1.022 -0.215 1.00 97.12 298 LEU A C 1
ATOM 2321 O O . LEU A 1 298 ? 0.926 1.193 -0.949 1.00 97.12 298 LEU A O 1
ATOM 2325 N N . PHE A 1 299 ? -1.021 0.174 -0.505 1.00 95.44 299 PHE A N 1
ATOM 2326 C CA . PHE A 1 299 ? -1.196 -0.437 -1.813 1.00 95.44 299 PHE A CA 1
ATOM 2327 C C . PHE A 1 299 ? -2.345 0.249 -2.542 1.00 95.44 299 PHE A C 1
ATOM 2329 O O . PHE A 1 299 ? -3.376 0.536 -1.937 1.00 95.44 299 PHE A O 1
ATOM 2336 N N . ILE A 1 300 ? -2.165 0.513 -3.833 1.00 93.50 300 ILE A N 1
ATOM 2337 C CA . ILE A 1 300 ? -3.224 0.979 -4.728 1.00 93.50 300 ILE A CA 1
ATOM 2338 C C . ILE A 1 300 ? -3.401 -0.097 -5.790 1.00 93.50 300 ILE A C 1
ATOM 2340 O O . ILE A 1 300 ? -2.501 -0.324 -6.605 1.00 93.50 300 ILE A O 1
ATOM 2344 N N . ASN A 1 301 ? -4.548 -0.772 -5.752 1.00 89.38 301 ASN A N 1
ATOM 2345 C CA . ASN A 1 301 ? -4.779 -2.053 -6.407 1.00 89.38 301 ASN A CA 1
ATOM 2346 C C . ASN A 1 301 ? -3.629 -3.015 -6.059 1.00 89.38 301 ASN A C 1
ATOM 2348 O O . ASN A 1 301 ? -3.245 -3.150 -4.897 1.00 89.38 301 ASN A O 1
ATOM 2352 N N . ASP A 1 302 ? -3.011 -3.619 -7.070 1.00 81.62 302 ASP A N 1
ATOM 2353 C CA . ASP A 1 302 ? -1.935 -4.588 -6.889 1.00 81.62 302 ASP A CA 1
ATOM 2354 C C . ASP A 1 302 ? -0.536 -3.941 -6.904 1.00 81.62 302 ASP A C 1
ATOM 2356 O O . ASP A 1 302 ? 0.447 -4.561 -7.319 1.00 81.62 302 ASP A O 1
ATOM 2360 N N . ILE A 1 303 ? -0.401 -2.667 -6.526 1.00 84.25 303 ILE A N 1
ATOM 2361 C CA . ILE A 1 303 ? 0.880 -1.949 -6.599 1.00 84.25 303 ILE A CA 1
ATOM 2362 C C . ILE A 1 303 ? 1.176 -1.271 -5.269 1.00 84.25 303 ILE A C 1
ATOM 2364 O O . ILE A 1 303 ? 0.343 -0.550 -4.727 1.00 84.25 303 ILE A O 1
ATOM 2368 N N . LEU A 1 304 ? 2.396 -1.461 -4.763 1.00 88.50 304 LEU A N 1
ATOM 2369 C CA . LEU A 1 304 ? 2.908 -0.673 -3.646 1.00 88.50 304 LEU A CA 1
ATOM 2370 C C . LEU A 1 304 ? 3.038 0.794 -4.069 1.00 88.50 304 LEU A C 1
ATOM 2372 O O . LEU A 1 304 ? 3.723 1.106 -5.044 1.00 88.50 304 LEU A O 1
ATOM 2376 N N . PHE A 1 305 ? 2.421 1.694 -3.316 1.00 90.81 305 PHE A N 1
ATOM 2377 C CA . PHE A 1 305 ? 2.556 3.124 -3.530 1.00 90.81 305 PHE A CA 1
ATOM 2378 C C . PHE A 1 305 ? 3.844 3.643 -2.875 1.00 90.81 305 PHE A C 1
ATOM 2380 O O . PHE A 1 305 ? 4.000 3.580 -1.659 1.00 90.81 305 PHE A O 1
ATOM 2387 N N . GLU A 1 306 ? 4.766 4.164 -3.689 1.00 84.12 306 GLU A N 1
ATOM 2388 C CA . GLU A 1 306 ? 6.047 4.747 -3.240 1.00 84.12 306 GLU A CA 1
ATOM 2389 C C . GLU A 1 306 ? 6.059 6.293 -3.344 1.00 84.12 306 GLU A C 1
ATOM 2391 O O . GLU A 1 306 ? 7.103 6.925 -3.189 1.00 84.12 306 GLU A O 1
ATOM 2396 N N . GLY A 1 307 ? 4.908 6.913 -3.636 1.00 84.75 307 GLY A N 1
ATOM 2397 C CA . GLY A 1 307 ? 4.767 8.364 -3.780 1.00 84.75 307 GLY A CA 1
ATOM 2398 C C . GLY A 1 307 ? 4.596 9.106 -2.450 1.00 84.75 307 GLY A C 1
ATOM 2399 O O . GLY A 1 307 ? 4.463 8.511 -1.385 1.00 84.75 307 GLY A O 1
ATOM 2400 N N . GLN A 1 308 ? 4.564 10.440 -2.508 1.00 89.25 308 GLN A N 1
ATOM 2401 C CA . GLN A 1 308 ? 4.261 11.261 -1.333 1.00 89.25 308 GLN A CA 1
ATOM 2402 C C . GLN A 1 308 ? 2.800 11.075 -0.893 1.00 89.25 30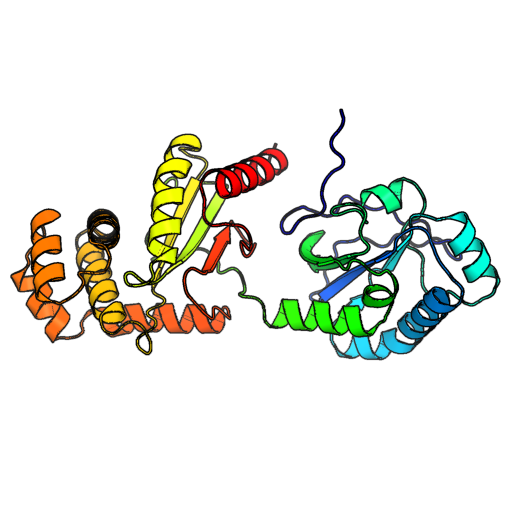8 GLN A C 1
ATOM 2404 O O . GLN A 1 308 ? 1.892 11.037 -1.723 1.00 89.25 308 GLN A O 1
ATOM 2409 N N . HIS A 1 309 ? 2.557 11.018 0.418 1.00 93.44 309 HIS A N 1
ATOM 2410 C CA . HIS A 1 309 ? 1.214 10.897 1.003 1.00 93.44 309 HIS A CA 1
ATOM 2411 C C . HIS A 1 309 ? 0.484 12.248 1.029 1.00 93.44 309 HIS A C 1
ATOM 2413 O O . HIS A 1 309 ? 0.153 12.778 2.085 1.00 93.44 309 HIS A O 1
ATOM 2419 N N . ASN A 1 310 ? 0.279 12.845 -0.145 1.00 94.75 310 ASN A N 1
ATOM 2420 C CA . ASN A 1 310 ? -0.447 14.100 -0.305 1.00 94.75 310 ASN A CA 1
ATOM 2421 C C . ASN A 1 310 ? -1.505 14.002 -1.408 1.00 94.75 310 ASN A C 1
ATOM 2423 O O . ASN A 1 310 ? -1.475 13.114 -2.262 1.00 94.75 310 ASN A O 1
ATOM 2427 N N . VAL A 1 311 ? -2.452 14.941 -1.376 1.00 95.62 311 VAL A N 1
ATOM 2428 C CA . VAL A 1 311 ? -3.608 14.970 -2.281 1.00 95.62 311 VAL A CA 1
ATOM 2429 C C . VAL A 1 311 ? -3.181 14.975 -3.745 1.00 95.62 311 VAL A C 1
ATOM 2431 O O . VAL A 1 311 ? -3.741 14.225 -4.537 1.00 95.62 311 VAL A O 1
ATOM 2434 N N . GLU A 1 312 ? -2.184 15.784 -4.109 1.00 94.56 312 GLU A N 1
ATOM 2435 C CA . GLU A 1 312 ? -1.728 15.918 -5.495 1.00 94.56 312 GLU A CA 1
ATOM 2436 C C . GLU A 1 312 ? -1.201 14.591 -6.052 1.00 94.56 312 GLU A C 1
ATOM 2438 O O . GLU A 1 312 ? -1.645 14.144 -7.111 1.00 94.56 312 GLU A O 1
ATOM 2443 N N . THR A 1 313 ? -0.315 13.924 -5.310 1.00 92.00 313 THR A N 1
ATOM 2444 C CA . THR A 1 313 ? 0.313 12.670 -5.746 1.00 92.00 313 THR A CA 1
ATOM 2445 C C . THR A 1 313 ? -0.704 11.533 -5.808 1.00 92.00 313 THR A C 1
ATOM 2447 O O . THR A 1 313 ? -0.736 10.786 -6.787 1.00 92.00 313 THR A O 1
ATOM 2450 N N . LEU A 1 314 ? -1.577 11.415 -4.800 1.00 94.88 314 LEU A N 1
ATOM 2451 C CA . LEU A 1 314 ? -2.643 10.411 -4.802 1.00 94.88 314 LEU A CA 1
ATOM 2452 C C . LEU A 1 314 ? -3.618 10.641 -5.959 1.00 94.88 314 LEU A C 1
ATOM 2454 O O . LEU A 1 314 ? -3.960 9.699 -6.671 1.00 94.88 314 LEU A O 1
ATOM 2458 N N . LYS A 1 315 ? -4.024 11.894 -6.197 1.00 94.12 315 LYS A N 1
ATOM 2459 C CA . LYS A 1 315 ? -4.918 12.246 -7.301 1.00 94.12 315 LYS A CA 1
ATOM 2460 C C . LYS A 1 315 ? -4.287 11.883 -8.646 1.00 94.12 315 LYS A C 1
ATOM 2462 O O . LYS A 1 315 ? -4.937 11.210 -9.436 1.00 94.12 315 LYS A O 1
ATOM 2467 N N . ALA A 1 316 ? -3.028 12.261 -8.871 1.00 87.69 316 ALA A N 1
ATOM 2468 C CA . ALA A 1 316 ? -2.305 11.927 -10.096 1.00 87.69 316 ALA A CA 1
ATOM 2469 C C . ALA A 1 316 ? -2.220 10.408 -10.319 1.00 87.69 316 ALA A C 1
ATOM 2471 O O . ALA A 1 316 ? -2.421 9.940 -11.441 1.00 87.69 316 ALA A O 1
ATOM 2472 N N . LYS A 1 317 ? -1.984 9.631 -9.251 1.00 87.62 317 LYS A N 1
ATOM 2473 C CA . LYS A 1 317 ? -1.950 8.167 -9.341 1.00 87.62 317 LYS A CA 1
ATOM 2474 C C . LYS A 1 317 ? -3.309 7.580 -9.717 1.00 87.62 317 LYS A C 1
ATOM 2476 O O . LYS A 1 317 ? -3.364 6.710 -10.582 1.00 87.62 317 LYS A O 1
ATOM 2481 N N . ILE A 1 318 ? -4.391 8.057 -9.103 1.00 89.62 318 ILE A N 1
ATOM 2482 C CA . ILE A 1 318 ? -5.752 7.597 -9.410 1.00 89.62 318 ILE A CA 1
ATOM 2483 C C . ILE A 1 318 ? -6.134 7.962 -10.849 1.00 89.62 318 ILE A C 1
ATOM 2485 O O . ILE A 1 318 ? -6.581 7.088 -11.586 1.00 89.62 318 ILE A O 1
ATOM 2489 N N . ASP A 1 319 ? -5.906 9.209 -11.272 1.00 87.62 319 ASP A N 1
ATOM 2490 C CA . ASP A 1 319 ? -6.182 9.667 -12.641 1.00 87.62 319 ASP A CA 1
ATOM 2491 C C . ASP A 1 319 ? -5.453 8.799 -13.680 1.00 87.62 319 ASP A C 1
ATOM 2493 O O . ASP A 1 319 ? -6.047 8.383 -14.674 1.00 87.62 319 ASP A O 1
ATOM 2497 N N . GLY A 1 320 ? -4.175 8.483 -13.435 1.00 80.06 320 GLY A N 1
ATOM 2498 C CA . GLY A 1 320 ? -3.380 7.626 -14.315 1.00 80.06 320 GLY A CA 1
ATOM 2499 C C . GLY A 1 320 ? -3.906 6.193 -14.404 1.00 80.06 320 GLY A C 1
ATOM 2500 O O . GLY A 1 320 ? -3.925 5.620 -15.490 1.00 80.06 320 GLY A O 1
ATOM 2501 N N . LEU A 1 321 ? -4.366 5.621 -13.287 1.00 81.50 321 LEU A N 1
ATOM 2502 C CA . LEU A 1 321 ? -4.960 4.281 -13.266 1.00 81.50 321 LEU A CA 1
ATOM 2503 C C . LEU A 1 321 ? -6.325 4.250 -13.962 1.00 81.50 321 LEU A C 1
ATOM 2505 O O . LEU A 1 321 ? -6.587 3.329 -14.729 1.00 81.50 321 LEU A O 1
ATOM 2509 N N . LEU A 1 322 ? -7.173 5.258 -13.743 1.00 81.12 322 LEU A N 1
ATOM 2510 C CA . LEU A 1 322 ? -8.484 5.348 -14.389 1.00 81.12 322 LEU A CA 1
ATOM 2511 C C . LEU A 1 322 ? -8.365 5.511 -15.907 1.00 81.12 322 LEU A C 1
ATOM 2513 O O . LEU A 1 322 ? -9.088 4.845 -16.638 1.00 81.12 322 LEU A O 1
ATOM 2517 N N . ALA A 1 323 ? -7.407 6.308 -16.385 1.00 73.31 323 ALA A N 1
ATOM 2518 C CA . ALA A 1 323 ? -7.150 6.465 -17.817 1.00 73.31 323 ALA A CA 1
ATOM 2519 C C . ALA A 1 323 ? -6.682 5.170 -18.514 1.00 73.31 323 ALA A C 1
ATOM 2521 O O . ALA A 1 323 ? -6.658 5.121 -19.737 1.00 73.31 323 ALA A O 1
ATOM 2522 N N . CYS A 1 324 ? -6.275 4.145 -17.755 1.00 63.41 324 CYS A N 1
ATOM 2523 C CA . CYS A 1 324 ? -5.881 2.836 -18.283 1.00 63.41 324 CYS A CA 1
ATOM 2524 C C . CYS A 1 324 ? -7.046 1.828 -18.334 1.00 63.41 324 CYS A C 1
ATOM 2526 O O . CYS A 1 324 ? -6.860 0.722 -18.845 1.00 63.41 324 CYS A O 1
ATOM 2528 N N . LEU A 1 325 ? -8.198 2.167 -17.743 1.00 64.81 325 LEU A N 1
ATOM 2529 C CA . LEU A 1 325 ? -9.410 1.341 -17.737 1.00 64.81 325 LEU A CA 1
ATOM 2530 C C . LEU A 1 325 ? -10.383 1.712 -18.866 1.00 64.81 325 LEU A C 1
ATOM 2532 O O . LEU A 1 325 ? -11.222 0.882 -19.216 1.00 64.81 325 LEU A O 1
ATOM 2536 N N . ASP A 1 326 ? -10.260 2.933 -19.394 1.00 43.09 326 ASP A N 1
ATOM 2537 C CA . ASP A 1 326 ? -10.989 3.454 -20.559 1.00 43.09 326 ASP A CA 1
ATOM 2538 C C . ASP A 1 326 ? -10.306 3.046 -21.883 1.00 43.09 326 ASP A C 1
ATOM 2540 O O . ASP A 1 326 ? -11.038 2.764 -22.862 1.00 43.09 326 ASP A O 1
#

pLDDT: mean 82.8, std 15.68, range [33.38, 98.75]

Radius of gyration: 24.02 Å; chains: 1; bounding box: 55×39×66 Å

Organism: NCBI:txid1351585

Foldseek 3Di:
DPDQDDQAFFDQDPAQQFQFLPDGDGQGLAAPAQAFEKEWAFEAPDDLVLLQLLVVLVVCCVVCVVVSYHDSDYFYQNPVVVNVCVVVVSHDDTHGYYHPVSVSHQDPPRWTWMFTAYNSRGGQDIDTDPDRSCRSHPVVVVVRVVCSVLDQFDDDDDPPWDKDAAPPAPKEKEWAAFLQDLLLLLLVVLCVVQDVVCGNNYMYTYAYAQPCVVQVLRLLLVLLLVVCVVVVRNVQSVVLSSVVNNPRPLVVSLVSCVVSPHDSVVSVVCSVVCVCNVVNVVSNVVSVVSSNDDPGFMDIVRHTDPDRSHNVGVNVVSVVNVVSVD

Sequence (326 aa):
MTRKPVLEPGVKVPKIILTAVNNAQEVAVGGESENIRVLVCVQPNLTDEVADYFTDYQNRMEDYAAKKIEIIGLTAAAADEVKKLAEAGKIKFPMVSSGEAAASYGIVDNLSAVFVVDQDALIRRVFSAGKVTDLANPAAVLRAVNCLNNTPKPPAPRADDWRMGSPDAPIVFIEYGDYQCTHCGDLFAAIQQVMPLYKDKFQFIFRHFPMRQRHPFAIQAAQAAEFAGAQGKFWEMHVRMFEARNALETENLLCYARDVGLDADKLAAELKKSTYEETVIEEYREAVKHKVKSPPTLFINDILFEGQHNVETLKAKIDGLLACLD